Protein AF-A0A7V4NJL7-F1 (afdb_monomer_lite)

Sequence (249 aa):
MSTAARPAASARPHPWSLGRAMPVRTGEYKWVYLWGLPLRVMHWTAAVAIVALIISGFFIGRPYFVRDFGETWTLTMSRARFVHFLAAAVLVSTALVRLYWLVAGNKFERFEALFPVRGRDLVNLVRMTKFYLFLSREEPHYLGHHPLQQLSYTGIYLIAVVEVLTGFALYAMADPTGPLGWALLLSSKFAGIQGIRWIHHVITWVFIIFIPAHIYLAARADVWEHGGTVSSIVSGGRFVPKDMHFVDE

Radius of gyration: 24.19 Å; chains: 1; bounding box: 68×56×66 Å

Structure (mmCIF, N/CA/C/O backbone):
data_AF-A0A7V4NJL7-F1
#
_entry.id   AF-A0A7V4NJL7-F1
#
loop_
_atom_site.group_PDB
_atom_site.id
_atom_site.type_symbol
_atom_site.label_atom_id
_atom_site.label_alt_id
_atom_site.label_comp_id
_atom_site.label_asym_id
_atom_site.label_entity_id
_atom_site.label_seq_id
_atom_site.pdbx_PDB_ins_code
_atom_site.Cartn_x
_atom_site.Cartn_y
_atom_site.Cartn_z
_atom_site.occupancy
_atom_site.B_iso_or_equiv
_atom_site.auth_seq_id
_atom_site.auth_comp_id
_atom_site.auth_asym_id
_atom_site.auth_atom_id
_atom_site.pdbx_PDB_model_num
ATOM 1 N N . MET A 1 1 ? -44.519 -9.668 37.416 1.00 39.28 1 MET A N 1
ATOM 2 C CA . MET A 1 1 ? -44.311 -11.131 37.500 1.00 39.28 1 MET A CA 1
ATOM 3 C C . MET A 1 1 ? -43.224 -11.503 36.507 1.00 39.28 1 MET A C 1
ATOM 5 O O . MET A 1 1 ? -43.438 -11.369 35.313 1.00 39.28 1 MET A O 1
ATOM 9 N N . SER A 1 2 ? -42.032 -11.824 37.012 1.00 42.50 2 SER A N 1
ATOM 10 C CA . SER A 1 2 ? -40.830 -12.121 36.225 1.00 42.50 2 SER A CA 1
ATOM 11 C C . SER A 1 2 ? -40.825 -13.600 35.834 1.00 42.50 2 SER A C 1
ATOM 13 O O . SER A 1 2 ? -40.756 -14.465 36.705 1.00 42.50 2 SER A O 1
ATOM 15 N N . THR A 1 3 ? -40.932 -13.905 34.542 1.00 43.09 3 THR A N 1
ATOM 16 C CA . THR A 1 3 ? -40.726 -15.256 34.007 1.00 43.09 3 THR A CA 1
ATOM 17 C C . THR A 1 3 ? -39.245 -15.445 33.704 1.00 43.09 3 THR A C 1
ATOM 19 O O . THR A 1 3 ? -38.781 -15.155 32.603 1.00 43.09 3 THR A O 1
ATOM 22 N N . ALA A 1 4 ? -38.491 -15.914 34.698 1.00 46.81 4 ALA A N 1
ATOM 23 C CA . ALA A 1 4 ? -37.125 -16.378 34.505 1.00 46.81 4 ALA A CA 1
ATOM 24 C C . ALA A 1 4 ? -37.140 -17.647 33.634 1.00 46.81 4 ALA A C 1
ATOM 26 O O . ALA A 1 4 ? -37.672 -18.685 34.034 1.00 46.81 4 ALA A O 1
ATOM 27 N N . ALA A 1 5 ? -36.584 -17.558 32.425 1.00 50.53 5 ALA A N 1
ATOM 28 C CA . ALA A 1 5 ? -36.385 -18.711 31.558 1.00 50.53 5 ALA A CA 1
ATOM 29 C C . ALA A 1 5 ? -35.400 -19.691 32.220 1.00 50.53 5 ALA A C 1
ATOM 31 O O . ALA A 1 5 ? -34.302 -19.310 32.626 1.00 50.53 5 ALA A O 1
ATOM 32 N N . ARG A 1 6 ? -35.806 -20.959 32.352 1.00 43.94 6 ARG A N 1
ATOM 33 C CA . ARG A 1 6 ? -34.958 -22.039 32.878 1.00 43.94 6 ARG A CA 1
ATOM 34 C C . ARG A 1 6 ? -33.738 -22.237 31.965 1.00 43.94 6 ARG A C 1
ATOM 36 O O . ARG A 1 6 ? -33.922 -22.280 30.748 1.00 43.94 6 ARG A O 1
ATOM 43 N N . PRO A 1 7 ? -32.523 -22.435 32.505 1.00 47.66 7 PRO A N 1
ATOM 44 C CA . PRO A 1 7 ? -31.390 -22.848 31.689 1.00 47.66 7 PRO A CA 1
ATOM 45 C C . PRO A 1 7 ? -31.669 -24.241 31.111 1.00 47.66 7 PRO A C 1
ATOM 47 O O . PRO A 1 7 ? -32.059 -25.161 31.835 1.00 47.66 7 PRO A O 1
ATOM 50 N N . ALA A 1 8 ? -31.511 -24.380 29.794 1.00 50.59 8 ALA A N 1
ATOM 51 C CA . ALA A 1 8 ? -31.642 -25.657 29.107 1.00 50.59 8 ALA A CA 1
ATOM 52 C C . ALA A 1 8 ? -30.633 -26.660 29.689 1.00 50.59 8 ALA A C 1
ATOM 54 O O . ALA A 1 8 ? -29.446 -26.357 29.816 1.00 50.59 8 ALA A O 1
ATOM 55 N N . ALA A 1 9 ? -31.119 -27.845 30.065 1.00 49.94 9 ALA A N 1
ATOM 56 C CA . ALA A 1 9 ? -30.290 -28.929 30.571 1.00 49.94 9 ALA A CA 1
ATOM 57 C C . ALA A 1 9 ? -29.209 -29.283 29.539 1.00 49.94 9 ALA A C 1
ATOM 59 O O . ALA A 1 9 ? -29.517 -29.541 28.374 1.00 49.94 9 ALA A O 1
ATOM 60 N N . SER A 1 10 ? -27.943 -29.292 29.960 1.00 55.97 10 SER A N 1
ATOM 61 C CA . SER A 1 10 ? -26.833 -29.712 29.111 1.00 55.97 10 SER A CA 1
ATOM 62 C C . SER A 1 10 ? -27.011 -31.185 28.735 1.00 55.97 10 SER A C 1
ATOM 64 O O . SER A 1 10 ? -26.982 -32.081 29.582 1.00 55.97 10 SER A O 1
ATOM 66 N N . ALA A 1 11 ? -27.242 -31.441 27.448 1.00 59.94 11 ALA A N 1
ATOM 67 C CA . ALA A 1 11 ? -27.292 -32.79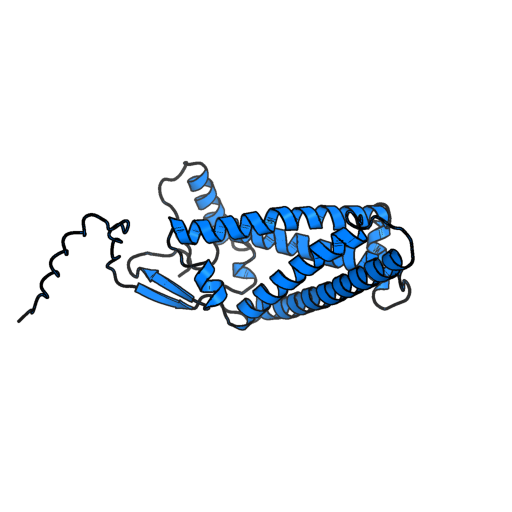0 26.906 1.00 59.94 11 ALA A CA 1
ATOM 68 C C . ALA A 1 11 ? -25.964 -33.507 27.203 1.00 59.94 11 ALA A C 1
ATOM 70 O O . ALA A 1 11 ? -24.886 -32.962 26.955 1.00 59.94 11 ALA A O 1
ATOM 71 N N . ARG A 1 12 ? -26.036 -34.724 27.758 1.00 57.62 12 ARG A N 1
ATOM 72 C CA . ARG A 1 12 ? -24.847 -35.549 28.013 1.00 57.62 12 ARG A CA 1
ATOM 73 C C . ARG A 1 12 ? -24.140 -35.822 26.675 1.00 57.62 12 ARG A C 1
ATOM 75 O O . ARG A 1 12 ? -24.818 -36.247 25.738 1.00 57.62 12 ARG A O 1
ATOM 82 N N . PRO A 1 13 ? -22.822 -35.584 26.557 1.00 60.28 13 PRO A N 1
ATOM 83 C CA . PRO A 1 13 ? -22.113 -35.814 25.305 1.00 60.28 13 PRO A CA 1
ATOM 84 C C . PRO A 1 13 ? -22.136 -37.303 24.938 1.00 60.28 13 PRO A C 1
ATOM 86 O O . PRO A 1 13 ? -21.977 -38.174 25.796 1.00 60.28 13 PRO A O 1
ATOM 89 N N . HIS A 1 14 ? -22.360 -37.588 23.655 1.00 64.62 14 HIS A N 1
ATOM 90 C CA . HIS A 1 14 ? -22.321 -38.942 23.103 1.00 64.62 14 HIS A CA 1
ATOM 91 C C . HIS A 1 14 ? -20.899 -39.514 23.274 1.00 64.62 14 HIS A C 1
ATOM 93 O O . HIS A 1 14 ? -19.944 -38.776 23.037 1.00 64.62 14 HIS A O 1
ATOM 99 N N . PRO A 1 15 ? -20.704 -40.807 23.600 1.00 67.06 15 PRO A N 1
ATOM 100 C CA . PRO A 1 15 ? -19.376 -41.413 23.812 1.00 67.06 15 PRO A CA 1
ATOM 101 C C . PRO A 1 15 ? -18.372 -41.286 22.648 1.00 67.06 15 PRO A C 1
ATOM 103 O O . PRO A 1 15 ? -17.191 -41.558 22.839 1.00 67.06 15 PRO A O 1
ATOM 106 N N . TRP A 1 16 ? -18.810 -40.839 21.465 1.00 66.75 16 TRP A N 1
ATOM 107 C CA . TRP A 1 16 ? -17.970 -40.601 20.282 1.00 66.75 16 TRP A CA 1
ATOM 108 C C . TRP A 1 16 ? -17.981 -39.139 19.812 1.00 66.75 16 TRP A C 1
ATOM 110 O O . TRP A 1 16 ? -17.538 -38.840 18.703 1.00 66.75 16 TRP A O 1
ATOM 120 N N . SER A 1 17 ? -18.498 -38.202 20.615 1.00 67.06 17 SER A N 1
ATOM 121 C CA . SER A 1 17 ? -18.491 -36.789 20.239 1.00 67.06 17 SER A CA 1
ATOM 122 C C . SER A 1 17 ? -17.088 -36.206 20.419 1.00 67.06 17 SER A C 1
ATOM 124 O O . SER A 1 17 ? -16.677 -35.874 21.528 1.00 67.06 17 SER A O 1
ATOM 126 N N . LEU A 1 18 ? -16.371 -36.022 19.309 1.00 76.19 18 LEU A N 1
ATOM 127 C CA . LEU A 1 18 ? -15.126 -35.239 19.261 1.00 76.19 18 LEU A CA 1
ATOM 128 C C . LEU A 1 18 ? -15.371 -33.729 19.473 1.00 76.19 18 LEU A C 1
ATOM 130 O O . LEU A 1 18 ? -14.429 -32.952 19.624 1.00 76.19 18 LEU A O 1
ATOM 134 N N . GLY A 1 19 ? -16.637 -33.301 19.469 1.00 66.69 19 GLY A N 1
ATOM 135 C CA . GLY A 1 19 ? -17.034 -31.917 19.689 1.00 66.69 19 GLY A CA 1
ATOM 136 C C . GLY A 1 19 ? -16.884 -31.512 21.152 1.00 66.69 19 GLY A C 1
ATOM 137 O O . GLY A 1 19 ? -17.585 -32.024 22.023 1.00 66.69 19 GLY A O 1
ATOM 138 N N . ARG A 1 20 ? -16.001 -30.547 21.423 1.00 73.88 20 ARG A N 1
ATOM 139 C CA . ARG A 1 20 ? -15.990 -29.823 22.699 1.00 73.88 20 ARG A CA 1
ATOM 140 C C . ARG A 1 20 ? -17.222 -28.916 22.769 1.00 73.88 20 ARG A C 1
ATOM 142 O O . ARG A 1 20 ? -17.542 -28.247 21.788 1.00 73.88 20 ARG A O 1
ATOM 149 N N . ALA A 1 21 ? -17.885 -28.866 23.925 1.00 70.56 21 ALA A N 1
ATOM 150 C CA . ALA A 1 21 ? -18.937 -27.883 24.173 1.00 70.56 21 ALA A CA 1
ATOM 151 C C . ALA A 1 21 ? -18.355 -26.473 23.980 1.00 70.56 21 ALA A C 1
ATOM 153 O O . ALA A 1 21 ? -17.402 -26.093 24.664 1.00 70.56 21 ALA A O 1
ATOM 154 N N . MET A 1 22 ? -18.888 -25.726 23.012 1.00 69.31 22 MET A N 1
ATOM 155 C CA . MET A 1 22 ? -18.441 -24.362 22.750 1.00 69.31 22 MET A CA 1
ATOM 156 C C . MET A 1 22 ? -19.045 -23.443 23.816 1.00 69.31 22 MET A C 1
ATOM 158 O O . MET A 1 22 ? -20.270 -23.434 23.967 1.00 69.31 22 MET A O 1
ATOM 162 N N . PRO A 1 23 ? -18.236 -22.684 24.573 1.00 73.00 23 PRO A N 1
ATOM 163 C CA . PRO A 1 23 ? -18.772 -21.727 25.527 1.00 73.00 23 PRO A CA 1
ATOM 164 C C . PRO A 1 23 ? -19.584 -20.669 24.770 1.00 73.00 23 PRO A C 1
ATOM 166 O O . PRO A 1 23 ? -19.062 -19.977 23.896 1.00 73.00 23 PRO A O 1
ATOM 169 N N . VAL A 1 24 ? -20.871 -20.548 25.095 1.00 71.75 24 VAL A N 1
ATOM 170 C CA . VAL A 1 24 ? -21.721 -19.481 24.559 1.00 71.75 24 VAL A CA 1
ATOM 171 C C . VAL A 1 24 ? -21.358 -18.199 25.296 1.00 71.75 24 VAL A C 1
ATOM 173 O O . VAL A 1 24 ? -21.533 -18.113 26.511 1.00 71.75 24 VAL A O 1
ATOM 176 N N . ARG A 1 25 ? -20.834 -17.200 24.580 1.00 64.94 25 ARG A N 1
ATOM 177 C CA . ARG A 1 25 ? -20.618 -15.877 25.172 1.00 64.94 25 ARG A CA 1
ATOM 178 C C . ARG A 1 25 ? -21.962 -15.189 25.381 1.00 64.94 25 ARG A C 1
ATOM 180 O O . ARG A 1 25 ? -22.719 -14.991 24.436 1.00 64.94 25 ARG A O 1
ATOM 187 N N . THR A 1 26 ? -22.235 -14.825 26.625 1.00 71.31 26 THR A N 1
ATOM 188 C CA . THR A 1 26 ? -23.421 -14.075 27.040 1.00 71.31 26 THR A CA 1
ATOM 189 C C . THR A 1 26 ? -23.021 -12.634 27.338 1.00 71.31 26 THR A C 1
ATOM 191 O O . THR A 1 26 ? -22.084 -12.414 28.101 1.00 71.31 26 THR A O 1
ATOM 194 N N . GLY A 1 27 ? -23.715 -11.660 26.755 1.00 76.12 27 GLY A N 1
ATOM 195 C CA . GLY A 1 27 ? -23.456 -10.235 26.962 1.00 76.12 27 GLY A CA 1
ATOM 196 C C . GLY A 1 27 ? -24.238 -9.374 25.973 1.00 76.12 27 GLY A C 1
ATOM 197 O O . GLY A 1 27 ? -24.737 -9.880 24.965 1.00 76.12 27 GLY A O 1
ATOM 198 N N . GLU A 1 28 ? -24.362 -8.077 26.255 1.00 81.56 28 GLU A N 1
ATOM 199 C CA . GLU A 1 28 ? -24.941 -7.135 25.299 1.00 81.56 28 GLU A CA 1
ATOM 200 C C . GLU A 1 28 ? -23.880 -6.662 24.303 1.00 81.56 28 GLU A C 1
ATOM 202 O O . GLU A 1 28 ? -22.861 -6.087 24.686 1.00 81.56 28 GLU A O 1
ATOM 207 N N . TYR A 1 29 ? -24.147 -6.851 23.013 1.00 82.00 29 TYR A N 1
ATOM 208 C CA . TYR A 1 29 ? -23.279 -6.399 21.930 1.00 82.00 29 TYR A CA 1
ATOM 209 C C . TYR A 1 29 ? -23.930 -5.248 21.163 1.00 82.00 29 TYR A C 1
ATOM 211 O O . TYR A 1 29 ? -25.148 -5.221 20.970 1.00 82.00 29 TYR A O 1
ATOM 219 N N . LYS A 1 30 ? -23.116 -4.304 20.690 1.00 84.81 30 LYS A N 1
ATOM 220 C CA . LYS A 1 30 ? -23.512 -3.288 19.707 1.00 84.81 30 LYS A CA 1
ATOM 221 C C . LYS A 1 30 ? -22.754 -3.503 18.401 1.00 84.81 30 LYS A C 1
ATOM 223 O O . LYS A 1 30 ? -21.572 -3.841 18.411 1.00 84.81 30 LYS A O 1
ATOM 228 N N . TRP A 1 31 ? -23.440 -3.326 17.277 1.00 82.12 31 TRP A N 1
ATOM 229 C CA . TRP A 1 31 ? -22.806 -3.327 15.961 1.00 82.12 31 TRP A CA 1
ATOM 230 C C . TRP A 1 31 ? -22.223 -1.945 15.678 1.00 82.12 31 TRP A C 1
ATOM 232 O O . TRP A 1 31 ? -22.944 -0.950 15.743 1.00 82.12 31 TRP A O 1
ATOM 242 N N . VAL A 1 32 ? -20.932 -1.883 15.354 1.00 83.06 32 VAL A N 1
ATOM 243 C CA . VAL A 1 32 ? -20.253 -0.634 14.994 1.00 83.06 32 VAL A CA 1
ATOM 244 C C . VAL A 1 32 ? -19.759 -0.734 13.559 1.00 83.06 32 VAL A C 1
ATOM 246 O O . VAL A 1 32 ? -18.984 -1.629 13.217 1.00 83.06 32 VAL A O 1
ATOM 249 N N . TYR A 1 33 ? -20.212 0.195 12.717 1.00 83.62 33 TYR A N 1
ATOM 250 C CA . TYR A 1 33 ? -19.748 0.324 11.340 1.00 83.62 33 TYR A CA 1
ATOM 251 C C . TYR A 1 33 ? -18.454 1.141 11.306 1.00 83.62 33 TYR A C 1
ATOM 253 O O . TYR A 1 33 ? -18.450 2.325 11.647 1.00 83.62 33 TYR A O 1
ATOM 261 N N . LEU A 1 34 ? -17.358 0.488 10.926 1.00 80.25 34 LEU A N 1
ATOM 262 C CA . LEU A 1 34 ? -16.004 1.041 10.971 1.00 80.25 34 LEU A CA 1
ATOM 263 C C . LEU A 1 34 ? -15.516 1.429 9.573 1.00 80.25 34 LEU A C 1
ATOM 265 O O . LEU A 1 34 ? -15.011 2.533 9.386 1.00 80.25 34 LEU A O 1
ATOM 269 N N . TRP A 1 35 ? -15.708 0.534 8.598 1.00 82.12 35 TRP A N 1
ATOM 270 C CA . TRP A 1 35 ? -15.114 0.624 7.266 1.00 82.12 35 TRP A CA 1
ATOM 271 C C . TRP A 1 35 ? -16.182 0.773 6.185 1.00 82.12 35 TRP A C 1
ATOM 273 O O . TRP A 1 35 ? -16.953 -0.149 5.888 1.00 82.12 35 TRP A O 1
ATOM 283 N N . GLY A 1 36 ? -16.172 1.931 5.536 1.00 86.12 36 GLY A N 1
ATOM 284 C CA . GLY A 1 36 ? -16.955 2.235 4.354 1.00 86.12 36 GLY A CA 1
ATOM 285 C C . GLY A 1 36 ? -16.752 1.200 3.247 1.00 86.12 36 GLY A C 1
ATOM 286 O O . GLY A 1 36 ? -15.664 0.649 3.065 1.00 86.12 36 GLY A O 1
ATOM 287 N N . LEU A 1 37 ? -17.801 0.950 2.457 1.00 87.62 37 LEU A N 1
ATOM 288 C CA . LEU A 1 37 ? -17.703 0.112 1.260 1.00 87.62 37 LEU A CA 1
ATOM 289 C C . LEU A 1 37 ? -16.574 0.573 0.312 1.00 87.62 37 LEU A C 1
ATOM 291 O O . LEU A 1 37 ? -15.810 -0.292 -0.119 1.00 87.62 37 LEU A O 1
ATOM 295 N N . PRO A 1 38 ? -16.384 1.885 0.040 1.00 87.44 38 PRO A N 1
ATOM 296 C CA . PRO A 1 38 ? -15.293 2.343 -0.819 1.00 87.44 38 PRO A CA 1
ATOM 297 C C . PRO A 1 38 ? -13.918 1.925 -0.296 1.00 87.44 38 PRO A C 1
ATOM 299 O O . PRO A 1 38 ? -13.087 1.450 -1.064 1.00 87.44 38 PRO A O 1
ATOM 302 N N . LEU A 1 39 ? -13.686 2.033 1.017 1.00 88.38 39 LEU A N 1
ATOM 303 C CA . LEU A 1 39 ? -12.413 1.655 1.628 1.00 88.38 39 LEU A CA 1
ATOM 304 C C . LEU A 1 39 ? -12.147 0.157 1.524 1.00 88.38 39 LEU A C 1
ATOM 306 O O . LEU A 1 39 ? -11.031 -0.240 1.195 1.00 88.38 39 LEU A O 1
ATOM 310 N N . ARG A 1 40 ? -13.171 -0.674 1.731 1.00 91.50 40 ARG A N 1
ATOM 311 C CA . ARG A 1 40 ? -13.052 -2.128 1.565 1.00 91.50 40 ARG A CA 1
ATOM 312 C C . ARG A 1 40 ? -12.720 -2.508 0.126 1.00 91.50 40 ARG A C 1
ATOM 314 O O . ARG A 1 40 ? -11.812 -3.303 -0.098 1.00 91.50 40 ARG A O 1
ATOM 321 N N . VAL A 1 41 ? -13.406 -1.909 -0.849 1.00 93.56 41 VAL A N 1
ATOM 322 C CA . VAL A 1 41 ? -13.127 -2.144 -2.275 1.00 93.56 41 VAL A CA 1
ATOM 323 C C . VAL A 1 41 ? -11.701 -1.715 -2.620 1.00 93.56 41 VAL A C 1
ATOM 325 O O . VAL A 1 41 ? -10.974 -2.489 -3.239 1.00 93.56 41 VAL A O 1
ATOM 328 N N . MET A 1 42 ? -11.266 -0.535 -2.166 1.00 93.38 42 MET A N 1
ATOM 329 C CA . MET A 1 42 ? -9.888 -0.068 -2.355 1.00 93.38 42 MET A CA 1
ATOM 330 C C . MET A 1 42 ? -8.870 -1.026 -1.727 1.00 93.38 42 MET A C 1
ATOM 332 O O . MET A 1 42 ? -7.888 -1.375 -2.375 1.00 93.38 42 MET A O 1
ATOM 336 N N . HIS A 1 43 ? -9.114 -1.492 -0.501 1.00 93.38 43 HIS A N 1
ATOM 337 C CA . HIS A 1 43 ? -8.233 -2.427 0.197 1.00 93.38 43 HIS A CA 1
ATOM 338 C C . HIS A 1 43 ? -8.055 -3.734 -0.583 1.00 93.38 43 HIS A C 1
ATOM 340 O O . HIS A 1 43 ? -6.928 -4.134 -0.866 1.00 93.38 43 HIS A O 1
ATOM 346 N N . TRP A 1 44 ? -9.151 -4.389 -0.974 1.00 95.25 44 TRP A N 1
ATOM 347 C CA . TRP A 1 44 ? -9.076 -5.659 -1.700 1.00 95.25 44 TRP A CA 1
ATOM 348 C C . TRP A 1 44 ? -8.510 -5.494 -3.113 1.00 95.25 44 TRP A C 1
ATOM 350 O O . TRP A 1 44 ? -7.741 -6.343 -3.562 1.00 95.25 44 TRP A O 1
ATOM 360 N N . THR A 1 45 ? -8.806 -4.375 -3.780 1.00 96.69 45 THR A N 1
ATOM 361 C CA . THR A 1 45 ? -8.203 -4.033 -5.078 1.00 96.69 45 THR A CA 1
ATOM 362 C C . THR A 1 45 ? -6.689 -3.870 -4.947 1.00 96.69 45 THR A C 1
ATOM 364 O O . THR A 1 45 ? -5.936 -4.469 -5.714 1.00 96.69 45 THR A O 1
ATOM 367 N N . ALA A 1 46 ? -6.229 -3.125 -3.937 1.00 95.69 46 ALA A N 1
ATOM 368 C CA . ALA A 1 46 ? -4.808 -2.951 -3.659 1.00 95.69 46 ALA A CA 1
ATOM 369 C C . ALA A 1 46 ? -4.131 -4.279 -3.289 1.00 95.69 46 ALA A C 1
ATOM 371 O O . ALA A 1 46 ? -3.054 -4.565 -3.801 1.00 95.69 46 ALA A O 1
ATOM 372 N N . ALA A 1 47 ? -4.766 -5.118 -2.464 1.00 95.38 47 ALA A N 1
ATOM 373 C CA . ALA A 1 47 ? -4.223 -6.417 -2.072 1.00 95.38 47 ALA A CA 1
ATOM 374 C C . ALA A 1 47 ? -3.973 -7.323 -3.289 1.00 95.38 47 ALA A C 1
ATOM 376 O O . ALA A 1 47 ? -2.878 -7.865 -3.444 1.00 95.38 47 ALA A O 1
ATOM 377 N N . VAL A 1 48 ? -4.953 -7.436 -4.191 1.00 97.44 48 VAL A N 1
ATOM 378 C CA . VAL A 1 48 ? -4.811 -8.219 -5.429 1.00 97.44 48 VAL A CA 1
ATOM 379 C C . VAL A 1 48 ? -3.740 -7.617 -6.345 1.00 97.44 48 VAL A C 1
ATOM 381 O O . VAL A 1 48 ? -2.903 -8.353 -6.871 1.00 97.44 48 VAL A O 1
ATOM 384 N N . ALA A 1 49 ? -3.719 -6.289 -6.503 1.00 97.62 49 ALA A N 1
ATOM 385 C CA . ALA A 1 49 ? -2.728 -5.605 -7.329 1.00 97.62 49 ALA A CA 1
ATOM 386 C C . ALA A 1 49 ? -1.296 -5.807 -6.806 1.00 97.62 49 ALA A C 1
ATOM 388 O O . ALA A 1 49 ? -0.403 -6.121 -7.589 1.00 97.62 49 ALA A O 1
ATOM 389 N N . ILE A 1 50 ? -1.076 -5.700 -5.492 1.00 96.69 50 ILE A N 1
ATOM 390 C CA . ILE A 1 50 ? 0.236 -5.910 -4.865 1.00 96.69 50 ILE A CA 1
ATOM 391 C C . ILE A 1 50 ? 0.715 -7.349 -5.077 1.00 96.69 50 ILE A C 1
ATOM 393 O O . ILE A 1 50 ? 1.863 -7.558 -5.459 1.00 96.69 50 ILE A O 1
ATOM 397 N N . VAL A 1 51 ? -0.153 -8.350 -4.899 1.00 96.62 51 VAL A N 1
ATOM 398 C CA . VAL A 1 51 ? 0.215 -9.753 -5.158 1.00 96.62 51 VAL A CA 1
ATOM 399 C C . VAL A 1 51 ? 0.610 -9.953 -6.626 1.00 96.62 51 VAL A C 1
ATOM 401 O O . VAL A 1 51 ? 1.646 -10.559 -6.906 1.00 96.62 51 VAL A O 1
ATOM 404 N N . ALA A 1 52 ? -0.160 -9.400 -7.568 1.00 96.88 52 ALA A N 1
ATOM 405 C CA . ALA A 1 52 ? 0.165 -9.464 -8.992 1.00 96.88 52 ALA A CA 1
ATOM 406 C C . ALA A 1 52 ? 1.496 -8.762 -9.320 1.00 96.88 52 ALA A C 1
ATOM 408 O O . ALA A 1 52 ? 2.295 -9.299 -10.093 1.00 96.88 52 ALA A O 1
ATOM 409 N N . LEU A 1 53 ? 1.765 -7.602 -8.711 1.00 97.19 53 LEU A N 1
ATOM 410 C CA . LEU A 1 53 ? 3.015 -6.850 -8.852 1.00 97.19 53 LEU A CA 1
ATOM 411 C C . LEU A 1 53 ? 4.220 -7.631 -8.338 1.00 97.19 53 LEU A C 1
ATOM 413 O O . LEU A 1 53 ? 5.222 -7.707 -9.041 1.00 97.19 53 LEU A O 1
ATOM 417 N N . ILE A 1 54 ? 4.112 -8.255 -7.163 1.00 95.25 54 ILE A N 1
ATOM 418 C CA . ILE A 1 54 ? 5.186 -9.070 -6.585 1.00 95.25 54 ILE A CA 1
ATOM 419 C C . ILE A 1 54 ? 5.500 -10.244 -7.515 1.00 95.25 54 ILE A C 1
ATOM 421 O O . ILE A 1 54 ? 6.649 -10.417 -7.922 1.00 95.25 54 ILE A O 1
ATOM 425 N N . ILE A 1 55 ? 4.484 -11.027 -7.898 1.00 92.88 55 ILE A N 1
ATOM 426 C CA . ILE A 1 55 ? 4.669 -12.210 -8.750 1.00 92.88 55 ILE A CA 1
ATOM 427 C C . ILE A 1 55 ? 5.313 -11.807 -10.081 1.00 92.88 55 ILE A C 1
ATOM 429 O O . ILE A 1 55 ? 6.365 -12.330 -10.445 1.00 92.88 55 ILE A O 1
ATOM 433 N N . SER A 1 56 ? 4.719 -10.847 -10.793 1.00 93.81 56 SER A N 1
ATOM 434 C CA . SER A 1 56 ? 5.237 -10.376 -12.083 1.00 93.81 56 SER A CA 1
ATOM 435 C C . SER A 1 56 ? 6.611 -9.701 -11.967 1.00 93.81 56 SER A C 1
ATOM 437 O O . SER A 1 56 ? 7.469 -9.910 -12.824 1.00 93.81 56 SER A O 1
ATOM 439 N N . GLY A 1 57 ? 6.861 -8.957 -10.889 1.00 92.69 57 GLY A N 1
ATOM 440 C CA . GLY A 1 57 ? 8.131 -8.292 -10.605 1.00 92.69 57 GLY A CA 1
ATOM 441 C C . GLY A 1 57 ? 9.279 -9.282 -10.418 1.00 92.69 57 GLY A C 1
ATOM 442 O O . GLY A 1 57 ? 10.371 -9.059 -10.944 1.00 92.69 57 GLY A O 1
ATOM 443 N N . PHE A 1 58 ? 9.033 -10.425 -9.769 1.00 89.56 58 PHE A N 1
ATOM 444 C CA . PHE A 1 58 ? 10.028 -11.498 -9.688 1.00 89.56 58 PHE A CA 1
ATOM 445 C C . PHE A 1 58 ? 10.372 -12.078 -11.056 1.00 89.56 58 PHE A C 1
ATOM 447 O O . PHE A 1 58 ? 11.556 -12.224 -11.353 1.00 89.56 58 PHE A O 1
ATOM 454 N N . PHE A 1 59 ? 9.375 -12.334 -11.910 1.00 86.94 59 PHE A N 1
ATOM 455 C CA . PHE A 1 59 ? 9.626 -12.785 -13.284 1.00 86.94 59 PHE A CA 1
ATOM 456 C C . PHE A 1 59 ? 10.475 -11.781 -14.081 1.00 86.94 59 PHE A C 1
ATOM 458 O O . PHE A 1 59 ? 11.336 -12.198 -14.855 1.00 86.94 59 PHE A O 1
ATOM 465 N N . ILE A 1 60 ? 10.275 -10.475 -13.869 1.00 88.56 60 ILE A N 1
ATOM 466 C CA . ILE A 1 60 ? 11.049 -9.409 -14.527 1.00 88.56 60 ILE A CA 1
ATOM 467 C C . ILE A 1 60 ? 12.480 -9.320 -13.978 1.00 88.56 60 ILE A C 1
ATOM 469 O O . ILE A 1 60 ? 13.420 -9.114 -14.747 1.00 88.56 60 ILE A O 1
ATOM 473 N N . GLY A 1 61 ? 12.650 -9.430 -12.658 1.00 82.00 61 GLY A N 1
ATOM 474 C CA . GLY A 1 61 ? 13.936 -9.255 -11.984 1.00 82.00 61 GLY A CA 1
ATOM 475 C C . GLY A 1 61 ? 14.877 -10.444 -12.162 1.00 82.00 61 GLY A C 1
ATOM 476 O O . GLY A 1 61 ? 16.031 -10.266 -12.551 1.00 82.00 61 GLY A O 1
ATOM 477 N N . ARG A 1 62 ? 14.387 -11.657 -11.885 1.00 74.12 62 ARG A N 1
ATOM 478 C CA . ARG A 1 62 ? 15.112 -12.913 -12.101 1.00 74.12 62 ARG A CA 1
ATOM 479 C C . ARG A 1 62 ? 14.127 -14.016 -12.487 1.00 74.12 62 ARG A C 1
ATOM 481 O O . ARG A 1 62 ? 13.358 -14.467 -11.641 1.00 74.12 62 ARG A O 1
ATOM 488 N N . PRO A 1 63 ? 14.168 -14.511 -13.728 1.00 65.50 63 PRO A N 1
ATOM 489 C CA . PRO A 1 63 ? 13.242 -15.534 -14.196 1.00 65.50 63 PRO A CA 1
ATOM 490 C C . PRO A 1 63 ? 13.600 -16.926 -13.658 1.00 65.50 63 PRO A C 1
ATOM 492 O O . PRO A 1 63 ? 14.066 -17.787 -14.395 1.00 65.50 63 PRO A O 1
ATOM 495 N N . TYR A 1 64 ? 13.377 -17.171 -12.367 1.00 59.59 64 TYR A N 1
ATOM 496 C CA . TYR A 1 64 ? 13.738 -18.435 -11.710 1.00 59.59 64 TYR A CA 1
ATOM 497 C C . TYR A 1 64 ? 13.096 -19.680 -12.350 1.00 59.59 64 TYR A C 1
ATOM 499 O O . TYR A 1 64 ? 13.614 -20.783 -12.200 1.00 59.59 64 TYR A O 1
ATOM 507 N N . PHE A 1 65 ? 11.977 -19.513 -13.063 1.00 59.81 65 PHE A N 1
ATOM 508 C CA . PHE A 1 65 ? 11.175 -20.612 -13.606 1.00 59.81 65 PHE A CA 1
ATOM 509 C C . PHE A 1 65 ? 11.336 -20.835 -15.115 1.00 59.81 65 PHE A C 1
ATOM 511 O O . PHE A 1 65 ? 10.701 -21.739 -15.655 1.00 59.81 65 PHE A O 1
ATOM 518 N N . VAL A 1 66 ? 12.170 -20.049 -15.805 1.00 59.31 66 VAL A N 1
ATOM 519 C CA . VAL A 1 66 ? 12.395 -20.235 -17.245 1.00 59.31 66 VAL A CA 1
ATOM 520 C C . VAL A 1 66 ? 13.695 -21.001 -17.460 1.00 59.31 66 VAL A C 1
ATOM 522 O O . VAL A 1 66 ? 14.770 -20.527 -17.111 1.00 59.31 66 VAL A O 1
ATOM 525 N N . ARG A 1 67 ? 13.577 -22.212 -18.015 1.00 60.03 67 ARG A N 1
ATOM 526 C CA . ARG A 1 67 ? 14.711 -23.105 -18.310 1.00 60.03 67 ARG A CA 1
ATOM 527 C C . ARG A 1 67 ? 15.289 -22.917 -19.713 1.00 60.03 67 ARG A C 1
ATOM 529 O O . ARG A 1 67 ? 16.365 -23.437 -19.976 1.00 60.03 67 ARG A O 1
ATOM 536 N N . ASP A 1 68 ? 14.581 -22.204 -20.588 1.00 66.38 68 ASP A N 1
ATOM 537 C CA . ASP A 1 68 ? 14.909 -22.118 -22.009 1.00 66.38 68 ASP A CA 1
ATOM 538 C C . ASP A 1 68 ? 14.829 -20.669 -22.511 1.00 66.38 68 ASP A C 1
ATOM 540 O O . ASP A 1 68 ? 13.829 -19.980 -22.295 1.00 66.38 68 ASP A O 1
ATOM 544 N N . PHE A 1 69 ? 15.891 -20.194 -23.162 1.00 67.56 69 PHE A N 1
ATOM 545 C CA . PHE A 1 69 ? 16.066 -18.795 -23.579 1.00 67.56 69 PHE A CA 1
ATOM 546 C C . PHE A 1 69 ? 15.634 -18.542 -25.045 1.00 67.56 69 PHE A C 1
ATOM 548 O O . PHE A 1 69 ? 16.123 -17.609 -25.679 1.00 67.56 69 PHE A O 1
ATOM 555 N N . GLY A 1 70 ? 14.725 -19.367 -25.586 1.00 68.62 70 GLY A N 1
ATOM 556 C CA . GLY A 1 70 ? 14.131 -19.242 -26.933 1.00 68.62 70 GLY A CA 1
ATOM 557 C C . GLY A 1 70 ? 12.866 -18.359 -27.007 1.00 68.62 70 GLY A C 1
ATOM 558 O O . GLY A 1 70 ? 12.634 -17.521 -26.146 1.00 68.62 70 GLY A O 1
ATOM 559 N N . GLU A 1 71 ? 11.989 -18.536 -28.005 1.00 68.81 71 GLU A N 1
ATOM 560 C CA . GLU A 1 71 ? 10.754 -17.723 -28.173 1.00 68.81 71 GLU A CA 1
ATOM 561 C C . GLU A 1 71 ? 9.812 -17.740 -26.953 1.00 68.81 71 GLU A C 1
ATOM 563 O O . GLU A 1 71 ? 9.153 -16.750 -26.627 1.00 68.81 71 GLU A O 1
ATOM 568 N N . THR A 1 72 ? 9.789 -18.845 -26.208 1.00 71.50 72 THR A N 1
ATOM 569 C CA . THR A 1 72 ? 9.017 -18.968 -24.964 1.00 71.50 72 THR A CA 1
ATOM 570 C C . THR A 1 72 ? 9.435 -17.922 -23.919 1.00 71.50 72 THR A C 1
ATOM 572 O O . THR A 1 72 ? 8.602 -17.449 -23.139 1.00 71.50 72 THR A O 1
ATOM 575 N N . TRP A 1 73 ? 10.705 -17.500 -23.921 1.00 72.75 73 TRP A N 1
ATOM 576 C CA . TRP A 1 73 ? 11.238 -16.477 -23.020 1.00 72.75 73 TRP A CA 1
ATOM 577 C C . TRP A 1 73 ? 10.666 -15.088 -23.313 1.00 72.75 73 TRP A C 1
ATOM 579 O O . TRP A 1 73 ? 10.198 -14.401 -22.400 1.00 72.75 73 TRP A O 1
ATOM 589 N N . THR A 1 74 ? 10.657 -14.680 -24.583 1.00 78.56 74 THR A N 1
ATOM 590 C CA . THR A 1 74 ? 10.197 -13.344 -24.993 1.00 78.56 74 THR A CA 1
ATOM 591 C C . THR A 1 74 ? 8.701 -13.169 -24.734 1.00 78.56 74 THR A C 1
ATOM 593 O O . THR A 1 74 ? 8.280 -12.126 -24.225 1.00 78.56 74 THR A O 1
ATOM 596 N N . LEU A 1 75 ? 7.900 -14.211 -24.982 1.00 82.50 75 LEU A N 1
ATOM 597 C CA . LEU A 1 75 ? 6.468 -14.235 -24.666 1.00 82.50 75 LEU A CA 1
ATOM 598 C C . LEU A 1 75 ? 6.196 -14.220 -23.157 1.00 82.50 75 LEU A C 1
ATOM 600 O O . LEU A 1 75 ? 5.275 -13.545 -22.697 1.00 82.50 75 LEU A O 1
ATOM 604 N N . THR A 1 76 ? 6.994 -14.935 -22.365 1.00 83.06 76 THR A N 1
ATOM 605 C CA . THR A 1 76 ? 6.827 -14.957 -20.904 1.00 83.06 76 THR A CA 1
ATOM 606 C C . THR A 1 76 ? 7.174 -13.601 -20.290 1.00 83.06 76 THR A C 1
ATOM 608 O O . THR A 1 76 ? 6.399 -13.064 -19.499 1.00 83.06 76 THR A O 1
ATOM 611 N N . MET A 1 77 ? 8.299 -13.003 -20.692 1.00 86.31 77 MET A N 1
ATOM 612 C CA . MET A 1 77 ? 8.729 -11.692 -20.202 1.00 86.31 77 MET A CA 1
ATOM 613 C C . MET A 1 77 ? 7.765 -10.575 -20.628 1.00 86.31 77 MET A C 1
ATOM 615 O O . MET A 1 77 ? 7.467 -9.689 -19.827 1.00 86.31 77 MET A O 1
ATOM 619 N N . SER A 1 78 ? 7.237 -10.608 -21.858 1.00 88.25 78 SER A N 1
ATOM 620 C CA . SER A 1 78 ? 6.265 -9.606 -22.317 1.00 88.25 78 SER A CA 1
ATOM 621 C C . SER A 1 78 ? 4.951 -9.683 -21.536 1.00 88.25 78 SER A C 1
ATOM 623 O O . SER A 1 78 ? 4.460 -8.652 -21.076 1.00 88.25 78 SER A O 1
ATOM 625 N N . ARG A 1 79 ? 4.434 -10.893 -21.282 1.00 90.00 79 ARG A N 1
ATOM 626 C CA . ARG A 1 79 ? 3.255 -11.108 -20.427 1.00 90.00 79 ARG A CA 1
ATOM 627 C C . ARG A 1 79 ? 3.496 -10.653 -18.990 1.00 90.00 79 ARG A C 1
ATOM 629 O O . ARG A 1 79 ? 2.646 -9.966 -18.432 1.00 90.00 79 ARG A O 1
ATOM 636 N N . ALA A 1 80 ? 4.649 -10.986 -18.407 1.00 92.06 80 ALA A N 1
ATOM 637 C CA . ALA A 1 80 ? 5.002 -10.552 -17.057 1.00 92.06 80 ALA A CA 1
ATOM 638 C C . ALA A 1 80 ? 5.034 -9.020 -16.951 1.00 92.06 80 ALA A C 1
ATOM 640 O O . ALA A 1 80 ? 4.407 -8.460 -16.057 1.00 92.06 80 ALA A O 1
ATOM 641 N N . ARG A 1 81 ? 5.682 -8.334 -17.901 1.00 92.75 81 ARG A N 1
ATOM 642 C CA . ARG A 1 81 ? 5.705 -6.862 -17.964 1.00 92.75 81 ARG A CA 1
ATOM 643 C C . ARG A 1 81 ? 4.314 -6.264 -18.140 1.00 92.75 81 ARG A C 1
ATOM 645 O O . ARG A 1 81 ? 3.981 -5.317 -17.439 1.00 92.75 81 ARG A O 1
ATOM 652 N N . PHE A 1 82 ? 3.496 -6.829 -19.027 1.00 94.75 82 PHE A N 1
ATOM 653 C CA . PHE A 1 82 ? 2.124 -6.368 -19.235 1.00 94.75 82 PHE A CA 1
ATOM 654 C C . PHE A 1 82 ? 1.297 -6.449 -17.946 1.00 94.75 82 PHE A C 1
ATOM 656 O O . PHE A 1 82 ? 0.709 -5.452 -17.533 1.00 94.75 82 PHE A O 1
ATOM 663 N N . VAL A 1 83 ? 1.308 -7.606 -17.273 1.00 96.56 83 VAL A N 1
ATOM 664 C CA . VAL A 1 83 ? 0.607 -7.792 -15.992 1.00 96.56 83 VAL A CA 1
ATOM 665 C C . VAL A 1 83 ? 1.149 -6.837 -14.931 1.00 96.56 83 VAL A C 1
ATOM 667 O O . VAL A 1 83 ? 0.362 -6.239 -14.202 1.00 96.56 83 VAL A O 1
ATOM 670 N N . HIS A 1 84 ? 2.469 -6.650 -14.869 1.00 97.06 84 HIS A N 1
ATOM 671 C CA . HIS A 1 84 ? 3.101 -5.750 -13.910 1.00 97.06 84 HIS A CA 1
ATOM 672 C C . HIS A 1 84 ? 2.635 -4.302 -14.095 1.00 97.06 84 HIS A C 1
ATOM 674 O O . HIS A 1 84 ? 2.177 -3.674 -13.146 1.00 97.06 84 HIS A O 1
ATOM 680 N N . PHE A 1 85 ? 2.682 -3.774 -15.321 1.00 95.94 85 PHE A N 1
ATOM 681 C CA . PHE A 1 85 ? 2.272 -2.394 -15.592 1.00 95.94 85 PHE A CA 1
ATOM 682 C C . PHE A 1 85 ? 0.764 -2.188 -15.441 1.00 95.94 85 PHE A C 1
ATOM 684 O O . PHE A 1 85 ? 0.340 -1.150 -14.934 1.00 95.94 85 PHE A O 1
ATOM 691 N N . LEU A 1 86 ? -0.051 -3.182 -15.806 1.00 97.31 86 LEU A N 1
ATOM 692 C CA . LEU A 1 86 ? -1.494 -3.133 -15.580 1.00 97.31 86 LEU A CA 1
ATOM 693 C C . LEU A 1 86 ? -1.823 -3.104 -14.081 1.00 97.31 86 LEU A C 1
ATOM 695 O O . LEU A 1 86 ? -2.602 -2.264 -13.635 1.00 97.31 86 LEU A O 1
ATOM 699 N N . ALA A 1 87 ? -1.202 -3.982 -13.291 1.00 97.81 87 ALA A N 1
ATOM 700 C CA . ALA A 1 87 ? -1.381 -4.005 -11.843 1.00 97.81 87 ALA A CA 1
ATOM 701 C C . ALA A 1 87 ? -0.860 -2.716 -11.184 1.00 97.81 87 ALA A C 1
ATOM 703 O O . ALA A 1 87 ? -1.499 -2.201 -10.267 1.00 97.81 87 ALA A O 1
ATOM 704 N N . ALA A 1 88 ? 0.242 -2.147 -11.688 1.00 97.00 88 ALA A N 1
ATOM 705 C CA . ALA A 1 88 ? 0.763 -0.858 -11.237 1.00 97.00 88 ALA A CA 1
ATOM 706 C C . ALA A 1 88 ? -0.241 0.270 -11.496 1.00 97.00 88 ALA A C 1
ATOM 708 O O . ALA A 1 88 ? -0.513 1.060 -10.595 1.00 97.00 88 ALA A O 1
ATOM 709 N N . ALA A 1 89 ? -0.840 0.320 -12.690 1.00 96.25 89 ALA A N 1
ATOM 710 C CA . ALA A 1 89 ? -1.865 1.305 -13.018 1.00 96.25 89 ALA A CA 1
ATOM 711 C C . ALA A 1 89 ? -3.070 1.195 -12.072 1.00 96.25 89 ALA A C 1
ATOM 713 O O . ALA A 1 89 ? -3.494 2.198 -11.504 1.00 96.25 89 ALA A O 1
ATOM 714 N N . VAL A 1 90 ? -3.561 -0.024 -11.820 1.00 97.69 90 VAL A N 1
ATOM 715 C CA . VAL A 1 90 ? -4.657 -0.272 -10.867 1.00 97.69 90 VAL A CA 1
ATOM 716 C C . VAL A 1 90 ? -4.288 0.179 -9.450 1.00 97.69 90 VAL A C 1
ATOM 718 O O . VAL A 1 90 ? -5.096 0.837 -8.787 1.00 97.69 90 VAL A O 1
ATOM 721 N N . LEU A 1 91 ? -3.075 -0.131 -8.979 1.00 96.69 91 LEU A N 1
ATOM 722 C CA . LEU A 1 91 ? -2.610 0.273 -7.651 1.00 96.69 91 LEU A CA 1
ATOM 723 C C . LEU A 1 91 ? -2.507 1.799 -7.531 1.00 96.69 91 LEU A C 1
ATOM 725 O O . LEU A 1 91 ? -2.994 2.367 -6.554 1.00 96.69 91 LEU A O 1
ATOM 729 N N . VAL A 1 92 ? -1.933 2.472 -8.532 1.00 95.62 92 VAL A N 1
ATOM 730 C CA . VAL A 1 92 ? -1.815 3.937 -8.562 1.00 95.62 92 VAL A CA 1
ATOM 731 C C . VAL A 1 92 ? -3.192 4.592 -8.611 1.00 95.62 92 VAL A C 1
ATOM 733 O O . VAL A 1 92 ? -3.454 5.498 -7.825 1.00 95.62 92 VAL A O 1
ATOM 736 N N . SER A 1 93 ? -4.109 4.121 -9.460 1.00 95.38 93 SER A N 1
ATOM 737 C CA . SER A 1 93 ? -5.485 4.629 -9.494 1.00 95.38 93 SER A CA 1
ATOM 738 C C . SER A 1 93 ? -6.186 4.449 -8.146 1.00 95.38 93 SER A C 1
ATOM 740 O O . SER A 1 93 ? -6.823 5.379 -7.655 1.00 95.38 93 SER A O 1
ATOM 742 N N . THR A 1 94 ? -6.011 3.292 -7.502 1.00 94.81 94 THR A N 1
ATOM 743 C CA . THR A 1 94 ? -6.546 3.033 -6.156 1.00 94.81 94 THR A CA 1
ATOM 744 C C . THR A 1 94 ? -5.958 4.004 -5.129 1.00 94.81 94 THR A C 1
ATOM 746 O O . THR A 1 94 ? -6.693 4.552 -4.308 1.00 94.81 94 THR A O 1
ATOM 749 N N . ALA A 1 95 ? -4.653 4.280 -5.194 1.00 91.25 95 ALA A N 1
ATOM 750 C CA . ALA A 1 95 ? -3.989 5.247 -4.325 1.00 91.25 95 ALA A CA 1
ATOM 751 C C . ALA A 1 95 ? -4.499 6.681 -4.550 1.00 91.25 95 ALA A C 1
ATOM 753 O O . ALA A 1 95 ? -4.734 7.399 -3.581 1.00 91.25 95 ALA A O 1
ATOM 754 N N . LEU A 1 96 ? -4.745 7.090 -5.799 1.00 91.62 96 LEU A N 1
ATOM 755 C CA . LEU A 1 96 ? -5.313 8.405 -6.121 1.00 91.62 96 LEU A CA 1
ATOM 756 C C . LEU A 1 96 ? -6.726 8.573 -5.550 1.00 91.62 96 LEU A C 1
ATOM 758 O O . LEU A 1 96 ? -7.017 9.582 -4.907 1.00 91.62 96 LEU A O 1
ATOM 762 N N . VAL A 1 97 ? -7.589 7.564 -5.710 1.00 91.50 97 VAL A N 1
ATOM 763 C CA . VAL A 1 97 ? -8.922 7.564 -5.082 1.00 91.50 97 VAL A CA 1
ATOM 764 C C . VAL A 1 97 ? -8.790 7.600 -3.557 1.00 91.50 97 VAL A C 1
ATOM 766 O O . VAL A 1 97 ? -9.524 8.325 -2.878 1.00 91.50 97 VAL A O 1
ATOM 769 N N . ARG A 1 98 ? -7.806 6.883 -3.001 1.00 89.00 98 ARG A N 1
ATOM 770 C CA . ARG A 1 98 ? -7.547 6.888 -1.563 1.00 89.00 98 ARG A CA 1
ATOM 771 C C . ARG A 1 98 ? -7.134 8.266 -1.056 1.00 89.00 98 ARG A C 1
ATOM 773 O O . ARG A 1 98 ? -7.616 8.642 0.007 1.00 89.00 98 ARG A O 1
ATOM 780 N N . LEU A 1 99 ? -6.313 9.022 -1.789 1.00 86.75 99 LEU A N 1
ATOM 781 C CA . LEU A 1 99 ? -5.918 10.387 -1.411 1.00 86.75 99 LEU A CA 1
ATOM 782 C C . LEU A 1 99 ? -7.132 11.305 -1.232 1.00 86.75 99 LEU A C 1
ATOM 784 O O . LEU A 1 99 ? -7.209 12.026 -0.241 1.00 86.75 99 LEU A O 1
ATOM 788 N N . TYR A 1 100 ? -8.116 11.223 -2.129 1.00 86.75 100 TYR A N 1
ATOM 789 C CA . TYR A 1 100 ? -9.384 11.939 -1.962 1.00 86.75 100 TYR A CA 1
ATOM 790 C C . TYR A 1 100 ? -10.135 11.472 -0.700 1.00 86.75 100 TYR A C 1
ATOM 792 O O . TYR A 1 100 ? -10.577 12.282 0.122 1.00 86.75 100 TYR A O 1
ATOM 800 N N . TRP A 1 101 ? -10.215 10.156 -0.484 1.00 83.56 101 TRP A N 1
ATOM 801 C CA . TRP A 1 101 ? -10.925 9.579 0.662 1.00 83.56 101 TRP A CA 1
ATOM 802 C C . TRP A 1 101 ? -10.231 9.812 2.015 1.00 83.56 101 TRP A C 1
ATOM 804 O O . TRP A 1 101 ? -10.878 9.713 3.055 1.00 83.56 101 TRP A O 1
ATOM 814 N N . LEU A 1 102 ? -8.939 10.158 2.037 1.00 81.38 102 LEU A N 1
ATOM 815 C CA . LEU A 1 102 ? -8.241 10.589 3.258 1.00 81.38 102 LEU A CA 1
ATOM 816 C C . LEU A 1 102 ? -8.777 11.923 3.797 1.00 81.38 10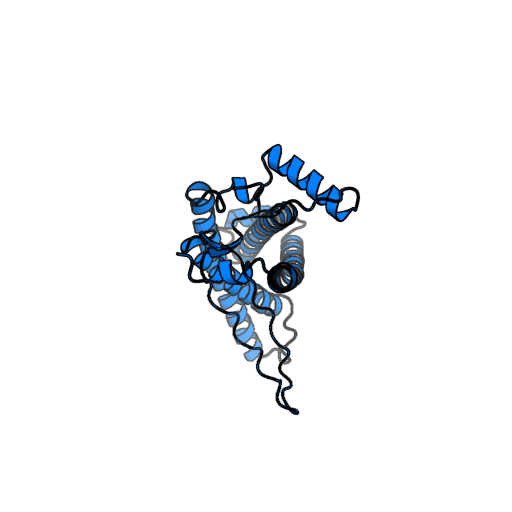2 LEU A C 1
ATOM 818 O O . LEU A 1 102 ? -8.609 12.207 4.984 1.00 81.38 102 LEU A O 1
ATOM 822 N N . VAL A 1 103 ? -9.438 12.720 2.954 1.00 81.56 103 VAL A N 1
ATOM 823 C CA . VAL A 1 103 ? -10.063 13.992 3.343 1.00 81.56 103 VAL A CA 1
ATOM 824 C C . VAL A 1 103 ? -11.572 13.826 3.539 1.00 81.56 103 VAL A C 1
ATOM 826 O O . VAL A 1 103 ? -12.122 14.325 4.525 1.00 81.56 103 VAL A O 1
ATOM 829 N N . ALA A 1 104 ? -12.235 13.100 2.636 1.00 80.00 104 ALA A N 1
ATOM 830 C CA . ALA A 1 104 ? -13.693 12.944 2.614 1.00 80.00 104 ALA A CA 1
ATOM 831 C C . ALA A 1 104 ? -14.239 11.777 3.468 1.00 80.00 104 ALA A C 1
ATOM 833 O O . ALA A 1 104 ? -15.444 11.705 3.692 1.00 80.00 104 ALA A O 1
ATOM 834 N N . GLY A 1 105 ? -13.381 10.859 3.924 1.00 73.25 105 GLY A N 1
ATOM 835 C CA . GLY A 1 105 ? -13.786 9.644 4.637 1.00 73.25 105 GLY A CA 1
ATOM 836 C C . GLY A 1 105 ? -14.306 9.866 6.061 1.00 73.25 105 GLY A C 1
ATOM 837 O O . GLY A 1 105 ? -14.277 10.972 6.607 1.00 73.25 105 GLY A O 1
ATOM 838 N N . ASN A 1 106 ? -14.759 8.777 6.687 1.00 73.88 106 ASN A N 1
ATOM 839 C CA . ASN A 1 106 ? -15.248 8.781 8.072 1.00 73.88 106 ASN A CA 1
ATOM 840 C C . ASN A 1 106 ? -14.108 9.032 9.089 1.00 73.88 106 ASN A C 1
ATOM 842 O O . ASN A 1 106 ? -12.930 8.950 8.741 1.00 73.88 106 ASN A O 1
ATOM 846 N N . LYS A 1 107 ? -14.433 9.275 10.369 1.00 73.69 107 LYS A N 1
ATOM 847 C CA . LYS A 1 107 ? -13.467 9.550 11.452 1.00 73.69 107 LYS A CA 1
ATOM 848 C C . LYS A 1 107 ? -12.320 8.534 11.545 1.00 73.69 107 LYS A C 1
ATOM 850 O O . LYS A 1 107 ? -11.221 8.917 11.915 1.00 73.69 107 LYS A O 1
ATOM 855 N N . PHE A 1 108 ? -12.563 7.280 11.159 1.00 66.62 108 PHE A N 1
ATOM 856 C CA . PHE A 1 108 ? -11.581 6.188 11.155 1.00 66.62 108 PHE A CA 1
ATOM 857 C C . PHE A 1 108 ? -10.798 6.035 9.840 1.00 66.62 108 PHE A C 1
ATOM 859 O O . PHE A 1 108 ? -9.853 5.259 9.769 1.00 66.62 108 PHE A O 1
ATOM 866 N N . GLU A 1 109 ? -11.189 6.744 8.782 1.00 72.38 109 GLU A N 1
ATOM 867 C CA . GLU A 1 109 ? -10.648 6.570 7.426 1.00 72.38 109 GLU A CA 1
ATOM 868 C C . GLU A 1 109 ? -9.814 7.761 6.951 1.00 72.38 109 GLU A C 1
ATOM 870 O O . GLU A 1 109 ? -9.171 7.675 5.896 1.00 72.38 109 GLU A O 1
ATOM 875 N N . ARG A 1 110 ? -9.871 8.866 7.700 1.00 77.81 110 ARG A N 1
ATOM 876 C CA . ARG A 1 110 ? -9.207 10.133 7.401 1.00 77.81 110 ARG A CA 1
ATOM 877 C C . ARG A 1 110 ? -7.721 10.095 7.724 1.00 77.81 110 ARG A C 1
ATOM 879 O O . ARG A 1 110 ? -7.248 9.245 8.473 1.00 77.81 110 ARG A O 1
ATOM 886 N N . PHE A 1 111 ? -6.999 11.076 7.192 1.00 70.50 111 PHE A N 1
ATOM 887 C CA . PHE A 1 111 ? -5.567 11.264 7.425 1.00 70.50 111 PHE A CA 1
ATOM 888 C C . PHE A 1 111 ? -5.189 11.183 8.915 1.00 70.50 111 PHE A C 1
ATOM 890 O O . PHE A 1 111 ? -4.251 10.487 9.286 1.00 70.50 111 PHE A O 1
ATOM 897 N N . GLU A 1 112 ? -5.979 11.815 9.778 1.00 66.69 112 GLU A N 1
ATOM 898 C CA . GLU A 1 112 ? -5.748 11.870 11.228 1.00 66.69 112 GLU A CA 1
AT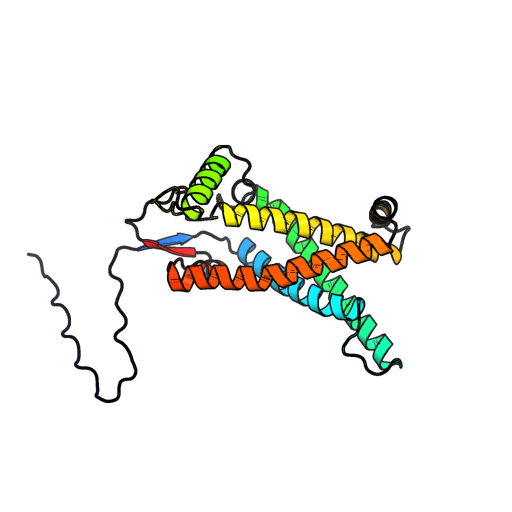OM 899 C C . GLU A 1 112 ? -5.897 10.515 11.936 1.00 66.69 112 GLU A C 1
ATOM 901 O O . GLU A 1 112 ? -5.401 10.353 13.043 1.00 66.69 112 GLU A O 1
ATOM 906 N N . ALA A 1 113 ? -6.585 9.547 11.324 1.00 67.06 113 ALA A N 1
ATOM 907 C CA . ALA A 1 113 ? -6.713 8.197 11.867 1.00 67.06 113 ALA A CA 1
ATOM 908 C C . ALA A 1 113 ? -5.540 7.289 11.467 1.00 67.06 113 ALA A C 1
ATOM 910 O O . ALA A 1 113 ? -5.267 6.299 12.147 1.00 67.06 113 ALA A O 1
ATOM 911 N N . LEU A 1 114 ? -4.856 7.617 10.365 1.00 67.75 114 LEU A N 1
ATOM 912 C CA . LEU A 1 114 ? -3.745 6.842 9.811 1.00 67.75 114 LEU A CA 1
ATOM 913 C C . LEU A 1 114 ? -2.383 7.329 10.289 1.00 67.75 114 LEU A C 1
ATOM 915 O O . LEU A 1 114 ? -1.527 6.505 10.606 1.00 67.75 114 LEU A O 1
ATOM 919 N N . PHE A 1 115 ? -2.193 8.645 10.340 1.00 67.69 115 PHE A N 1
ATOM 920 C CA . PHE A 1 115 ? -0.936 9.254 10.742 1.00 67.69 115 PHE A CA 1
ATOM 921 C C . PHE A 1 115 ? -1.025 9.679 12.210 1.00 67.69 115 PHE A C 1
ATOM 923 O O . PHE A 1 115 ? -1.942 10.427 12.551 1.00 67.69 115 PHE A O 1
ATOM 930 N N . PRO A 1 116 ? -0.085 9.263 13.081 1.00 66.12 116 PRO A N 1
ATOM 931 C CA . PRO A 1 116 ? -0.064 9.668 14.487 1.00 66.12 116 PRO A CA 1
ATOM 932 C C . PRO A 1 116 ? 0.453 11.110 14.626 1.00 66.12 116 PRO A C 1
ATOM 934 O O . PRO A 1 116 ? 1.521 11.362 15.179 1.00 66.12 116 PRO A O 1
ATOM 937 N N . VAL A 1 117 ? -0.276 12.069 14.053 1.00 64.38 117 VAL A N 1
ATOM 938 C CA . VAL A 1 117 ? 0.099 13.490 14.010 1.00 64.38 117 VAL A CA 1
ATOM 939 C C . VAL A 1 117 ? -0.382 14.271 15.231 1.00 64.38 117 VAL A C 1
ATOM 941 O O . VAL A 1 117 ? 0.129 15.361 15.487 1.00 64.38 117 VAL A O 1
ATOM 944 N N . ARG A 1 118 ? -1.340 13.755 16.015 1.00 66.31 118 ARG A N 1
ATOM 945 C CA . ARG A 1 118 ? -1.843 14.466 17.200 1.00 66.31 118 ARG A CA 1
ATOM 946 C C . ARG A 1 118 ? -1.026 14.107 18.436 1.00 66.31 118 ARG A C 1
ATOM 948 O O . ARG A 1 118 ? -0.646 12.959 18.645 1.00 66.31 118 ARG A O 1
ATOM 955 N N . GLY A 1 119 ? -0.857 15.072 19.344 1.00 63.28 119 GLY A N 1
ATOM 956 C CA . GLY A 1 119 ? -0.202 14.830 20.639 1.00 63.28 119 GLY A CA 1
ATOM 957 C C . GLY A 1 119 ? -0.866 13.709 21.454 1.00 63.28 119 GLY A C 1
ATOM 958 O O . GLY A 1 119 ? -0.187 12.987 22.179 1.00 63.28 119 GLY A O 1
ATOM 959 N N . ARG A 1 120 ? -2.179 13.497 21.275 1.00 65.44 120 ARG A N 1
ATOM 960 C CA . ARG A 1 120 ? -2.917 12.371 21.870 1.00 65.44 120 ARG A CA 1
ATOM 961 C C . ARG A 1 120 ? -2.458 11.013 21.323 1.00 65.44 120 ARG A C 1
ATOM 963 O O . ARG A 1 120 ? -2.325 10.080 22.108 1.00 65.44 120 ARG A O 1
ATOM 970 N N . ASP A 1 121 ? -2.166 10.912 20.029 1.00 66.62 121 ASP A N 1
ATOM 971 C CA . ASP A 1 121 ? -1.705 9.668 19.395 1.00 66.62 121 ASP A CA 1
ATOM 972 C C . ASP A 1 121 ? -0.303 9.303 19.885 1.00 66.62 121 ASP A C 1
ATOM 974 O O . ASP A 1 121 ? -0.021 8.140 20.161 1.00 66.62 121 ASP A O 1
ATOM 978 N N . LEU A 1 122 ? 0.549 10.310 20.103 1.00 66.44 122 LEU A N 1
ATOM 979 C CA . LEU A 1 122 ? 1.875 10.118 20.686 1.00 66.44 122 LEU A CA 1
ATOM 980 C C . LEU A 1 122 ? 1.799 9.646 22.148 1.00 66.44 122 LEU A C 1
ATOM 982 O O . LEU A 1 122 ? 2.528 8.740 22.546 1.00 66.44 122 LEU A O 1
ATOM 986 N N . VAL A 1 123 ? 0.881 10.202 22.946 1.00 70.19 123 VAL A N 1
ATOM 987 C CA . VAL A 1 123 ? 0.627 9.738 24.324 1.00 70.19 123 VAL A CA 1
ATOM 988 C C . VAL A 1 123 ? 0.095 8.302 24.336 1.00 70.19 123 VAL A C 1
ATOM 990 O O . VAL A 1 123 ? 0.546 7.489 25.145 1.00 70.19 123 VAL A O 1
ATOM 993 N N . ASN A 1 124 ? -0.818 7.969 23.422 1.00 69.38 124 ASN A N 1
ATOM 994 C CA . ASN A 1 124 ? -1.368 6.623 23.258 1.00 69.38 124 ASN A CA 1
ATOM 995 C C . ASN A 1 124 ? -0.301 5.614 22.812 1.00 69.38 124 ASN A C 1
ATOM 997 O O . ASN A 1 124 ? -0.236 4.507 23.349 1.00 69.38 124 ASN A O 1
ATOM 1001 N N . LEU A 1 125 ? 0.590 6.016 21.902 1.00 70.12 125 LEU A N 1
ATOM 1002 C CA . LEU A 1 125 ? 1.741 5.226 21.480 1.00 70.12 125 LEU A CA 1
ATOM 1003 C C . LEU A 1 125 ? 2.682 4.951 22.655 1.00 70.12 125 LEU A C 1
ATOM 1005 O O . LEU A 1 125 ? 3.040 3.803 22.893 1.00 70.12 125 LEU A O 1
ATOM 1009 N N . VAL A 1 126 ? 3.034 5.973 23.442 1.00 70.44 126 VAL A N 1
ATOM 1010 C CA . VAL A 1 126 ? 3.875 5.806 24.638 1.00 70.44 126 VAL A CA 1
ATOM 1011 C C . VAL A 1 126 ? 3.198 4.903 25.670 1.00 70.44 126 VAL A C 1
ATOM 1013 O O . VAL A 1 126 ? 3.859 4.045 26.257 1.00 70.44 126 VAL A O 1
ATOM 1016 N N . ARG A 1 127 ? 1.887 5.063 25.894 1.00 69.00 127 ARG A N 1
ATOM 1017 C CA . ARG A 1 127 ? 1.113 4.218 26.815 1.00 69.00 127 ARG A CA 1
ATOM 1018 C C . ARG A 1 127 ? 1.145 2.755 26.378 1.00 69.00 127 ARG A C 1
ATOM 1020 O O . ARG A 1 127 ? 1.386 1.888 27.214 1.00 69.00 127 ARG A O 1
ATOM 1027 N N . MET A 1 128 ? 0.984 2.490 25.085 1.00 71.06 128 MET A N 1
ATOM 1028 C CA . MET A 1 128 ? 1.048 1.127 24.578 1.00 71.06 128 MET A CA 1
ATOM 1029 C C . MET A 1 128 ? 2.463 0.545 24.607 1.00 71.06 128 MET A C 1
ATOM 1031 O O . MET A 1 128 ? 2.649 -0.598 25.013 1.00 71.06 128 MET A O 1
ATOM 1035 N N . THR A 1 129 ? 3.483 1.319 24.235 1.00 70.12 129 THR A N 1
ATOM 1036 C CA . THR A 1 129 ? 4.878 0.869 24.327 1.00 70.12 129 THR A CA 1
ATOM 1037 C C . THR A 1 129 ? 5.231 0.494 25.766 1.00 70.12 129 THR A C 1
ATOM 1039 O O . THR A 1 129 ? 5.860 -0.534 25.993 1.00 70.12 129 THR A O 1
ATOM 1042 N N . LYS A 1 130 ? 4.762 1.261 26.761 1.00 72.06 130 LYS A N 1
ATOM 1043 C CA . LYS A 1 130 ? 4.911 0.902 28.180 1.00 72.06 130 LYS A CA 1
ATOM 1044 C C . LYS A 1 130 ? 4.203 -0.408 28.531 1.00 72.06 130 LYS A C 1
ATOM 1046 O O . LYS A 1 130 ? 4.772 -1.194 29.277 1.00 72.06 130 LYS A O 1
ATOM 1051 N N . PHE A 1 131 ? 3.004 -0.658 28.006 1.00 70.44 131 PHE A N 1
ATOM 1052 C CA . PHE A 1 131 ? 2.304 -1.931 28.204 1.00 70.44 131 PHE A CA 1
ATOM 1053 C C . PHE A 1 131 ? 3.087 -3.116 27.612 1.00 70.44 131 PHE A C 1
ATOM 1055 O O . PHE A 1 131 ? 3.351 -4.079 28.325 1.00 70.44 131 PHE A O 1
ATOM 1062 N N . TYR A 1 132 ? 3.565 -3.018 26.365 1.00 68.94 132 TYR A N 1
ATOM 1063 C CA . TYR A 1 132 ? 4.365 -4.081 25.734 1.00 68.94 132 TYR A CA 1
ATOM 1064 C C . TYR A 1 132 ? 5.734 -4.304 26.383 1.00 68.94 132 TYR A C 1
ATOM 1066 O O . TYR A 1 132 ? 6.249 -5.417 26.353 1.00 68.94 132 TYR A O 1
ATOM 1074 N N . LEU A 1 133 ? 6.322 -3.268 26.985 1.00 79.81 133 LEU A N 1
ATOM 1075 C CA . LEU A 1 133 ? 7.534 -3.393 27.797 1.00 79.81 133 LEU A CA 1
ATOM 1076 C C . LEU A 1 133 ? 7.244 -3.877 29.230 1.00 79.81 133 LEU A C 1
ATOM 1078 O O . LEU A 1 133 ? 8.157 -3.920 30.049 1.00 79.81 133 LEU A O 1
ATOM 1082 N N . PHE A 1 134 ? 5.993 -4.232 29.543 1.00 75.62 134 PHE A N 1
ATOM 1083 C CA . PHE A 1 134 ? 5.530 -4.664 30.865 1.00 75.62 134 PHE A CA 1
ATOM 1084 C C . PHE A 1 134 ? 5.687 -3.608 31.977 1.00 75.62 134 PHE A C 1
ATOM 1086 O O . PHE A 1 134 ? 5.650 -3.929 33.163 1.00 75.62 134 PHE A O 1
ATOM 1093 N N . LEU A 1 135 ? 5.816 -2.328 31.610 1.00 74.19 135 LEU A N 1
ATOM 1094 C CA . LEU A 1 135 ? 5.849 -1.185 32.534 1.00 74.19 135 LEU A CA 1
ATOM 1095 C C . LEU A 1 135 ? 4.442 -0.728 32.966 1.00 74.19 135 LEU A C 1
ATOM 1097 O O . LEU A 1 135 ? 4.323 0.063 33.899 1.00 74.19 135 LEU A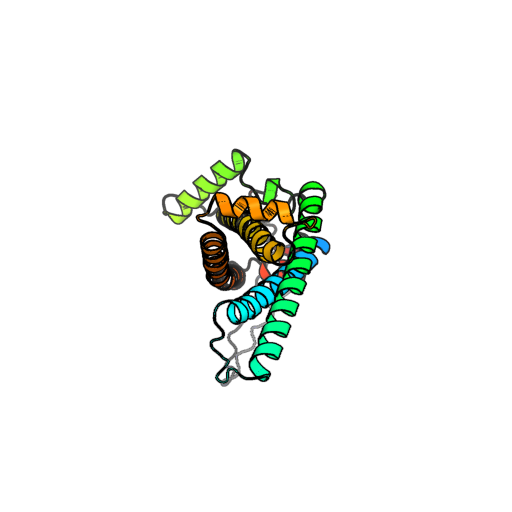 O 1
ATOM 1101 N N . SER A 1 136 ? 3.381 -1.189 32.298 1.00 67.56 136 SER A N 1
ATOM 1102 C CA . SER A 1 136 ? 1.978 -0.897 32.631 1.00 67.56 136 SER A CA 1
ATOM 1103 C C . SER A 1 136 ? 1.158 -2.186 32.670 1.00 67.56 136 SER A C 1
ATOM 1105 O O . SER A 1 136 ? 1.395 -3.080 31.862 1.00 67.56 136 SER A O 1
ATOM 1107 N N . ARG A 1 137 ? 0.190 -2.275 33.593 1.00 59.91 137 ARG A N 1
ATOM 1108 C CA . ARG A 1 137 ? -0.698 -3.444 33.759 1.00 59.91 137 ARG A CA 1
ATOM 1109 C C . ARG A 1 137 ? -2.029 -3.332 33.009 1.00 59.91 137 ARG A C 1
ATOM 1111 O O . ARG A 1 137 ? -2.693 -4.345 32.832 1.00 59.91 137 ARG A O 1
ATOM 1118 N N . GLU A 1 138 ? -2.414 -2.131 32.582 1.00 62.47 138 GLU A N 1
ATOM 1119 C CA . GLU A 1 138 ? -3.667 -1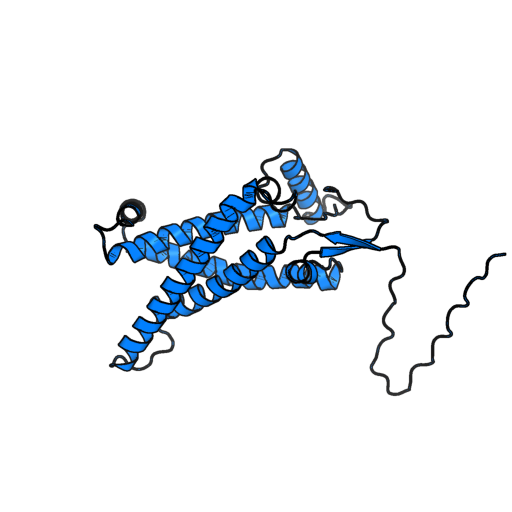.891 31.855 1.00 62.47 138 GLU A CA 1
ATOM 1120 C C . GLU A 1 138 ? -3.428 -1.845 30.343 1.00 62.47 138 GLU A C 1
ATOM 1122 O O . GLU A 1 138 ? -2.593 -1.066 29.869 1.00 62.47 138 GLU A O 1
ATOM 1127 N N . GLU A 1 139 ? -4.185 -2.659 29.600 1.00 59.72 139 GLU A N 1
ATOM 1128 C CA . GLU A 1 139 ? -4.208 -2.668 28.136 1.00 59.72 139 GLU A CA 1
ATOM 1129 C C . GLU A 1 139 ? -5.238 -1.649 27.609 1.00 59.72 139 GLU A C 1
ATOM 1131 O O . GLU A 1 139 ? -6.441 -1.800 27.852 1.00 59.72 139 GLU A O 1
ATOM 1136 N N . PRO A 1 140 ? -4.817 -0.591 26.892 1.00 63.47 140 PRO A N 1
ATOM 1137 C CA . PRO A 1 140 ? -5.752 0.341 26.273 1.00 63.47 140 PRO A CA 1
ATOM 1138 C C . PRO A 1 140 ? -6.439 -0.296 25.054 1.00 63.47 140 PRO A C 1
ATOM 1140 O O . PRO A 1 140 ? -5.778 -0.736 24.117 1.00 63.47 140 PRO A O 1
ATOM 1143 N N . HIS A 1 141 ? -7.775 -0.302 25.052 1.00 59.34 141 HIS A N 1
ATOM 1144 C CA . HIS A 1 141 ? -8.592 -0.862 23.972 1.00 59.34 141 HIS A CA 1
ATOM 1145 C C . HIS A 1 141 ? -8.994 0.228 22.961 1.00 59.34 141 HIS A C 1
ATOM 1147 O O . HIS A 1 141 ? -9.485 1.293 23.346 1.00 59.34 141 HIS A O 1
ATOM 1153 N N . TYR A 1 142 ? -8.813 -0.047 21.663 1.00 64.25 142 TYR A N 1
ATOM 1154 C CA . TYR A 1 142 ? -9.126 0.876 20.560 1.00 64.25 142 TYR A CA 1
ATOM 1155 C C . TYR A 1 142 ? -10.133 0.248 19.573 1.00 64.25 142 TYR A C 1
ATOM 1157 O O . TYR A 1 142 ? -10.062 -0.944 19.257 1.00 64.25 142 TYR A O 1
ATOM 1165 N N . LEU A 1 143 ? -11.082 1.047 19.079 1.00 57.62 143 LEU A N 1
ATOM 1166 C CA . LEU A 1 143 ? -12.104 0.679 18.094 1.00 57.62 143 LEU A CA 1
ATOM 1167 C C . LEU A 1 143 ? -11.555 0.636 16.666 1.00 57.62 143 LEU A C 1
ATOM 1169 O O . LEU A 1 143 ? -11.898 -0.280 15.922 1.00 57.62 143 LEU A O 1
ATOM 1173 N N . GLY A 1 144 ? -10.750 1.630 16.289 1.00 61.66 144 GLY A N 1
ATOM 1174 C CA . GLY A 1 144 ? -10.241 1.831 14.935 1.00 61.66 144 GLY A CA 1
ATOM 1175 C C . GLY A 1 144 ? -8.840 1.268 14.732 1.00 61.66 144 GLY A C 1
ATOM 1176 O O . GLY A 1 144 ? -8.666 0.115 14.338 1.00 61.66 144 GLY A O 1
ATOM 1177 N N . HIS A 1 145 ? -7.824 2.109 14.922 1.00 63.12 145 HIS A N 1
ATOM 1178 C CA . HIS A 1 145 ? -6.429 1.713 14.758 1.00 63.12 145 HIS A CA 1
ATOM 1179 C C . HIS A 1 145 ? -5.698 1.787 16.083 1.00 63.12 145 HIS A C 1
ATOM 1181 O O . HIS A 1 145 ? -5.680 2.808 16.765 1.00 63.12 145 HIS A O 1
ATOM 1187 N N . HIS A 1 146 ? -5.038 0.689 16.406 1.00 71.62 146 HIS A N 1
ATOM 1188 C CA . HIS A 1 146 ? -4.105 0.638 17.507 1.00 71.62 146 HIS A CA 1
ATOM 1189 C C . HIS A 1 146 ? -2.833 1.466 17.173 1.00 71.62 146 HIS A C 1
ATOM 1191 O O . HIS A 1 146 ? -2.401 1.444 16.018 1.00 71.62 146 HIS A O 1
ATOM 1197 N N . PRO A 1 147 ? -2.163 2.160 18.118 1.00 68.12 147 PRO A N 1
ATOM 1198 C CA . PRO A 1 147 ? -1.015 3.029 17.804 1.00 68.12 147 PRO A CA 1
ATOM 1199 C C . PRO A 1 147 ? 0.138 2.358 17.035 1.00 68.12 147 PRO A C 1
ATOM 1201 O O . PRO A 1 147 ? 0.728 2.954 16.135 1.00 68.12 147 PRO A O 1
ATOM 1204 N N . LEU A 1 148 ? 0.435 1.083 17.318 1.00 68.88 148 LEU A N 1
ATOM 1205 C CA . LEU A 1 148 ? 1.427 0.323 16.536 1.00 68.88 148 LEU A CA 1
ATOM 1206 C C . LEU A 1 148 ? 0.947 0.008 15.109 1.00 68.88 148 LEU A C 1
ATOM 1208 O O . LEU A 1 148 ? 1.758 -0.069 14.184 1.00 68.88 148 LEU A O 1
ATOM 1212 N N . GLN A 1 149 ? -0.365 -0.163 14.922 1.00 73.44 149 GLN A N 1
ATOM 1213 C CA . GLN A 1 149 ? -0.960 -0.329 13.597 1.00 73.44 149 GLN A CA 1
ATOM 1214 C C . GLN A 1 149 ? -0.883 0.988 12.815 1.00 73.44 149 GLN A C 1
ATOM 1216 O O . GLN A 1 149 ? -0.473 0.961 11.661 1.00 73.44 149 GLN A O 1
ATOM 1221 N N . GLN A 1 150 ? -1.162 2.137 13.446 1.00 75.94 150 GLN A N 1
ATOM 1222 C CA . GLN A 1 150 ? -1.012 3.459 12.817 1.00 75.94 150 GLN A CA 1
ATOM 1223 C C . GLN A 1 150 ? 0.418 3.699 12.311 1.00 75.94 150 GLN A C 1
ATOM 1225 O O . GLN A 1 150 ? 0.607 4.117 11.168 1.00 75.94 150 GLN A O 1
ATOM 1230 N N . LEU A 1 151 ? 1.435 3.368 13.118 1.00 74.88 151 LEU A N 1
ATOM 1231 C CA . LEU A 1 151 ? 2.837 3.461 12.695 1.00 74.88 151 LEU A CA 1
ATOM 1232 C C . LEU A 1 151 ? 3.156 2.537 11.521 1.00 74.88 151 LEU A C 1
ATOM 1234 O O . LEU A 1 151 ? 3.799 2.956 10.560 1.00 74.88 151 LEU A O 1
ATOM 1238 N N . SER A 1 152 ? 2.692 1.290 11.588 1.00 80.25 152 SER A N 1
ATOM 1239 C CA . SER A 1 152 ? 2.930 0.301 10.538 1.00 80.25 152 SER A CA 1
ATOM 1240 C C . SER A 1 152 ? 2.265 0.714 9.221 1.00 80.25 152 SER A C 1
ATOM 1242 O O . SER A 1 152 ? 2.896 0.643 8.169 1.00 80.25 152 SER A O 1
ATOM 1244 N N . TYR A 1 153 ? 1.030 1.224 9.260 1.00 80.75 153 TYR A N 1
ATOM 1245 C CA . TYR A 1 153 ? 0.336 1.733 8.076 1.00 80.75 153 TYR A CA 1
ATOM 1246 C C . TYR A 1 153 ? 0.999 2.991 7.526 1.00 80.75 153 TYR A C 1
ATOM 1248 O O . TYR A 1 153 ? 1.252 3.054 6.328 1.00 80.75 153 TYR A O 1
ATOM 1256 N N . THR A 1 154 ? 1.365 3.947 8.381 1.00 82.25 154 THR A N 1
ATOM 1257 C CA . THR A 1 154 ? 2.134 5.130 7.968 1.00 82.25 154 THR A CA 1
ATOM 1258 C C . THR A 1 154 ? 3.422 4.721 7.249 1.00 82.25 154 THR A C 1
ATOM 1260 O O . THR A 1 154 ? 3.693 5.196 6.147 1.00 82.25 154 THR A O 1
ATOM 1263 N N . GLY A 1 155 ? 4.186 3.789 7.827 1.00 85.38 155 GLY A N 1
ATOM 1264 C CA . GLY A 1 155 ? 5.418 3.275 7.233 1.00 85.38 155 GLY A CA 1
ATOM 1265 C C . GLY A 1 155 ? 5.189 2.617 5.872 1.00 85.38 155 GLY A C 1
ATOM 1266 O O . GLY A 1 155 ? 5.871 2.955 4.907 1.00 85.38 155 GLY A O 1
ATOM 1267 N N . ILE A 1 156 ? 4.192 1.735 5.761 1.00 89.94 156 ILE A N 1
ATOM 1268 C CA . ILE A 1 156 ? 3.871 1.065 4.494 1.00 89.94 156 ILE A CA 1
ATOM 1269 C C . ILE A 1 156 ? 3.364 2.034 3.429 1.00 89.94 156 ILE A C 1
ATOM 1271 O O . ILE A 1 156 ? 3.742 1.885 2.272 1.00 89.94 156 ILE A O 1
ATOM 1275 N N . TYR A 1 157 ? 2.582 3.053 3.785 1.00 88.88 157 TYR A N 1
ATOM 1276 C CA . TYR A 1 157 ? 2.169 4.086 2.831 1.00 88.88 157 TYR A CA 1
ATOM 1277 C C . TYR A 1 157 ? 3.372 4.865 2.287 1.00 88.88 157 TYR A C 1
ATOM 1279 O O . TYR A 1 157 ? 3.464 5.080 1.081 1.00 88.88 157 TYR A O 1
ATOM 1287 N N . LEU A 1 158 ? 4.320 5.251 3.147 1.00 90.44 158 LEU A N 1
ATOM 1288 C CA . LEU A 1 158 ? 5.537 5.946 2.716 1.00 90.44 158 LEU A CA 1
ATOM 1289 C C . LEU A 1 158 ? 6.400 5.065 1.807 1.00 90.44 158 LEU A C 1
ATOM 1291 O O . LEU A 1 158 ? 6.846 5.510 0.752 1.00 90.44 158 LEU A O 1
ATOM 1295 N N . ILE A 1 159 ? 6.591 3.801 2.184 1.00 93.62 159 ILE A N 1
ATOM 1296 C CA . ILE A 1 159 ? 7.349 2.831 1.388 1.00 93.62 159 ILE A CA 1
ATOM 1297 C C . ILE A 1 159 ? 6.652 2.563 0.044 1.00 93.62 159 ILE A C 1
ATOM 1299 O O . ILE A 1 159 ? 7.320 2.525 -0.986 1.00 93.62 159 ILE A O 1
ATOM 1303 N N . ALA A 1 160 ? 5.318 2.474 0.018 1.00 93.75 160 ALA A N 1
ATOM 1304 C CA . ALA A 1 160 ? 4.537 2.339 -1.212 1.00 93.75 160 ALA A CA 1
ATOM 1305 C C . ALA A 1 160 ? 4.717 3.540 -2.151 1.00 93.75 160 ALA A C 1
ATOM 1307 O O . ALA A 1 160 ? 4.823 3.358 -3.361 1.00 93.75 160 ALA A O 1
ATOM 1308 N N . VAL A 1 161 ? 4.789 4.766 -1.618 1.00 93.56 161 VAL A N 1
ATOM 1309 C CA . VAL A 1 161 ? 5.078 5.960 -2.429 1.00 93.56 161 VAL A CA 1
ATOM 1310 C C . VAL A 1 161 ? 6.455 5.845 -3.079 1.00 93.56 161 VAL A C 1
ATOM 1312 O O . VAL A 1 161 ? 6.583 6.099 -4.274 1.00 93.56 161 VAL A O 1
ATOM 1315 N N . VAL A 1 162 ? 7.478 5.413 -2.335 1.00 94.00 162 VAL A N 1
ATOM 1316 C CA . VAL A 1 162 ? 8.817 5.191 -2.906 1.00 94.00 162 VAL A CA 1
ATOM 1317 C C . VAL A 1 162 ? 8.789 4.086 -3.971 1.00 94.00 162 VAL A C 1
ATOM 1319 O O . VAL A 1 162 ? 9.408 4.249 -5.023 1.00 94.00 162 VAL A O 1
ATOM 1322 N N . GLU A 1 163 ? 8.029 3.009 -3.761 1.00 95.75 163 GLU A N 1
ATOM 1323 C CA . GLU A 1 163 ? 7.861 1.935 -4.752 1.00 95.75 163 GLU A CA 1
ATOM 1324 C C . GLU A 1 163 ? 7.226 2.445 -6.051 1.00 95.75 163 GLU A C 1
ATOM 1326 O O . GLU A 1 163 ? 7.708 2.157 -7.146 1.00 95.75 163 GLU A O 1
ATOM 1331 N N . VAL A 1 164 ? 6.186 3.276 -5.946 1.00 95.06 164 VAL A N 1
ATOM 1332 C CA . VAL A 1 164 ? 5.524 3.896 -7.101 1.00 95.06 164 VAL A CA 1
ATOM 1333 C C . VAL A 1 164 ? 6.474 4.845 -7.837 1.00 95.06 164 VAL A C 1
ATOM 1335 O O . VAL A 1 164 ? 6.563 4.797 -9.062 1.00 95.06 164 VAL A O 1
ATOM 1338 N N . LEU A 1 165 ? 7.220 5.683 -7.113 1.00 93.25 165 LEU A N 1
ATOM 1339 C CA . LEU A 1 165 ? 8.174 6.625 -7.707 1.00 93.25 165 LEU A CA 1
ATOM 1340 C C . LEU A 1 165 ? 9.322 5.909 -8.430 1.00 93.25 165 LEU A C 1
ATOM 1342 O O . LEU A 1 165 ? 9.675 6.273 -9.552 1.00 93.25 165 LEU A O 1
ATOM 1346 N N . THR A 1 166 ? 9.889 4.874 -7.810 1.00 94.50 166 THR A N 1
ATOM 1347 C CA . THR A 1 166 ? 10.937 4.052 -8.432 1.00 94.50 166 THR A CA 1
ATOM 1348 C C . THR A 1 166 ? 10.397 3.264 -9.627 1.00 94.50 166 THR A C 1
ATOM 1350 O O . THR A 1 166 ? 11.056 3.221 -10.665 1.00 94.50 166 THR A O 1
ATOM 1353 N N . GLY A 1 167 ? 9.173 2.735 -9.542 1.00 94.50 167 GLY A N 1
ATOM 1354 C CA . GLY A 1 167 ? 8.483 2.081 -10.654 1.00 94.50 167 GLY A CA 1
ATOM 1355 C C . GLY A 1 167 ? 8.261 3.018 -11.844 1.00 94.50 167 GLY A C 1
ATOM 1356 O O . GLY A 1 167 ? 8.583 2.658 -12.976 1.00 94.50 167 GLY A O 1
ATOM 1357 N N . PHE A 1 168 ? 7.803 4.251 -11.600 1.00 93.69 168 PHE A N 1
ATOM 1358 C CA . PHE A 1 168 ? 7.667 5.263 -12.651 1.00 93.69 168 PHE A CA 1
ATOM 1359 C C . PHE A 1 168 ? 9.007 5.639 -13.280 1.00 93.69 168 PHE A C 1
ATOM 1361 O O . PHE A 1 168 ? 9.076 5.775 -14.498 1.00 93.69 168 PHE A O 1
ATOM 1368 N N . ALA A 1 169 ? 10.078 5.755 -12.492 1.00 92.69 169 ALA A N 1
ATOM 1369 C CA . ALA A 1 169 ? 11.407 6.040 -13.027 1.00 92.69 169 ALA A CA 1
ATOM 1370 C C . ALA A 1 169 ? 11.929 4.913 -13.935 1.00 92.69 169 ALA A C 1
ATOM 1372 O O . ALA A 1 169 ? 12.531 5.187 -14.972 1.00 92.69 169 ALA A O 1
ATOM 1373 N N . LEU A 1 170 ? 11.668 3.649 -13.581 1.00 92.50 170 LEU A N 1
ATOM 1374 C CA . LEU A 1 170 ? 12.005 2.497 -14.424 1.00 92.50 170 LEU A CA 1
ATOM 1375 C C . LEU A 1 170 ? 11.131 2.433 -15.683 1.00 92.50 170 LEU A C 1
ATOM 1377 O O . LEU A 1 170 ? 11.633 2.104 -16.756 1.00 92.50 170 LEU A O 1
ATOM 1381 N N . TYR A 1 171 ? 9.845 2.770 -15.574 1.00 92.31 171 TYR A N 1
ATOM 1382 C CA . TYR A 1 171 ? 8.927 2.820 -16.713 1.00 92.31 171 TYR A CA 1
ATOM 1383 C C . TYR A 1 171 ? 9.294 3.937 -17.701 1.00 92.31 171 TYR A C 1
ATOM 1385 O O . TYR A 1 171 ? 9.306 3.716 -18.911 1.00 92.31 171 TYR A O 1
ATOM 1393 N N . ALA A 1 172 ? 9.683 5.110 -17.194 1.00 90.94 172 ALA A N 1
ATOM 1394 C CA . ALA A 1 172 ? 10.099 6.264 -17.990 1.00 90.94 172 ALA A CA 1
ATOM 1395 C C . ALA A 1 172 ? 11.343 5.997 -18.855 1.00 90.94 172 ALA A C 1
ATOM 1397 O O . ALA A 1 172 ? 11.599 6.734 -19.799 1.00 90.94 172 ALA A O 1
ATOM 1398 N N . MET A 1 173 ? 12.101 4.925 -18.597 1.00 89.12 173 MET A N 1
ATOM 1399 C CA . MET A 1 173 ? 13.196 4.517 -19.482 1.00 89.12 173 MET A CA 1
ATOM 1400 C C . MET A 1 173 ? 12.722 4.128 -20.888 1.00 89.12 173 MET A C 1
ATOM 1402 O O . MET A 1 173 ? 13.515 4.191 -21.824 1.00 89.12 173 MET A O 1
ATOM 1406 N N . ALA A 1 174 ? 11.468 3.688 -21.033 1.00 87.38 174 ALA A N 1
ATOM 1407 C CA . ALA A 1 174 ? 10.904 3.315 -22.328 1.00 87.38 174 ALA A CA 1
ATOM 1408 C C . ALA A 1 174 ? 10.595 4.538 -23.208 1.00 87.38 174 ALA A C 1
ATOM 1410 O O . ALA A 1 174 ? 10.734 4.456 -24.424 1.00 87.38 174 ALA A O 1
ATOM 1411 N N . ASP A 1 175 ? 10.213 5.660 -22.594 1.00 88.81 175 ASP A N 1
ATOM 1412 C CA . ASP A 1 175 ? 10.006 6.952 -23.257 1.00 88.81 175 ASP A CA 1
ATOM 1413 C C . ASP A 1 175 ? 10.488 8.094 -22.340 1.00 88.81 175 ASP A C 1
ATOM 1415 O O . ASP A 1 175 ? 9.699 8.661 -21.572 1.00 88.81 175 ASP A O 1
ATOM 1419 N N . PRO A 1 176 ? 11.790 8.437 -22.395 1.00 86.25 176 PRO A N 1
ATOM 1420 C CA . PRO A 1 176 ? 12.375 9.467 -21.536 1.00 86.25 176 PRO A CA 1
ATOM 1421 C C . PRO A 1 176 ? 11.847 10.880 -21.807 1.00 86.25 176 PRO A C 1
ATOM 1423 O O . PRO A 1 176 ? 11.955 11.748 -20.943 1.00 86.25 176 PRO A O 1
ATOM 1426 N N . THR A 1 177 ? 11.308 11.126 -23.004 1.00 87.50 177 THR A N 1
ATOM 1427 C CA . THR A 1 177 ? 10.761 12.426 -23.422 1.00 87.50 177 THR A CA 1
ATOM 1428 C C . THR A 1 177 ? 9.278 12.587 -23.105 1.00 87.50 177 THR A C 1
ATOM 1430 O O . THR A 1 177 ? 8.745 13.692 -23.203 1.00 87.50 177 THR A O 1
ATOM 1433 N N . GLY A 1 178 ? 8.611 11.499 -22.726 1.00 87.88 178 GLY A N 1
ATOM 1434 C CA . GLY A 1 178 ? 7.190 11.485 -22.430 1.00 87.88 178 GLY A CA 1
ATOM 1435 C C . GLY A 1 178 ? 6.817 12.150 -21.097 1.00 87.88 178 GLY A C 1
ATOM 1436 O O . GLY A 1 178 ? 7.673 12.603 -20.330 1.00 87.88 178 GLY A O 1
ATOM 1437 N N . PRO A 1 179 ? 5.517 12.152 -20.749 1.00 85.00 179 PRO A N 1
ATOM 1438 C CA . PRO A 1 179 ? 4.986 12.812 -19.549 1.00 85.00 179 PRO A CA 1
ATOM 1439 C C . PRO A 1 179 ? 5.581 12.330 -18.218 1.00 85.00 179 PRO A C 1
ATOM 1441 O O . PRO A 1 179 ? 5.495 13.030 -17.213 1.00 85.00 179 PRO A O 1
ATOM 1444 N N . LEU A 1 180 ? 6.174 11.133 -18.192 1.00 86.62 180 LEU A N 1
ATOM 1445 C CA . LEU A 1 180 ? 6.808 10.540 -17.010 1.00 86.62 180 LEU A CA 1
ATOM 1446 C C . LEU A 1 180 ? 8.333 10.716 -16.987 1.00 86.62 180 LEU A C 1
ATOM 1448 O O . LEU A 1 180 ? 8.973 10.276 -16.033 1.00 86.62 180 LEU A O 1
ATOM 1452 N N . GLY A 1 181 ? 8.922 11.393 -17.979 1.00 81.06 181 GLY A N 1
ATOM 1453 C CA . GLY A 1 181 ? 10.367 11.627 -18.070 1.00 81.06 181 GLY A CA 1
ATOM 1454 C C . GLY A 1 181 ? 10.957 12.319 -16.837 1.00 81.06 181 GLY A C 1
ATOM 1455 O O . GLY A 1 181 ? 12.094 12.047 -16.454 1.00 81.06 181 GLY A O 1
ATOM 1456 N N . TRP A 1 182 ? 10.160 13.132 -16.130 1.00 84.25 182 TRP A N 1
ATOM 1457 C CA . TRP A 1 182 ? 10.561 13.760 -14.864 1.00 84.25 182 TRP A CA 1
ATOM 1458 C C . TRP A 1 182 ? 10.989 12.737 -13.800 1.00 84.25 182 TRP A C 1
ATOM 1460 O O . TRP A 1 182 ? 11.868 13.031 -12.990 1.00 84.25 182 TRP A O 1
ATOM 1470 N N . ALA A 1 183 ? 10.413 11.529 -13.797 1.00 84.62 183 ALA A N 1
ATOM 1471 C CA . ALA A 1 183 ? 10.736 10.499 -12.813 1.00 84.62 183 ALA A CA 1
ATOM 1472 C C . ALA A 1 183 ? 12.184 10.006 -12.968 1.00 84.62 183 ALA A C 1
ATOM 1474 O O . ALA A 1 183 ? 12.808 9.583 -11.993 1.00 84.62 183 ALA A O 1
ATOM 1475 N N . LEU A 1 184 ? 12.771 10.147 -14.163 1.00 83.69 184 LEU A N 1
ATOM 1476 C CA . LEU A 1 184 ? 14.171 9.821 -14.419 1.00 83.69 184 LEU A CA 1
ATOM 1477 C C . LEU A 1 184 ? 15.140 10.733 -13.647 1.00 83.69 184 LEU A C 1
ATOM 1479 O O . LEU A 1 184 ? 16.273 10.327 -13.387 1.00 83.69 184 LEU A O 1
ATOM 1483 N N . LEU A 1 185 ? 14.700 11.911 -13.184 1.00 81.94 185 LEU A N 1
ATOM 1484 C CA . LEU A 1 185 ? 15.494 12.780 -12.303 1.00 81.94 185 LEU A CA 1
ATOM 1485 C C . LEU A 1 185 ? 15.827 12.110 -10.964 1.00 81.94 185 LEU A C 1
ATOM 1487 O O . LEU A 1 185 ? 16.795 12.490 -10.313 1.00 81.94 185 LEU A O 1
ATOM 1491 N N . LEU A 1 186 ? 15.067 11.093 -10.546 1.00 78.75 186 LEU A N 1
ATOM 1492 C CA . LEU A 1 186 ? 15.416 10.295 -9.371 1.00 78.75 186 LEU A CA 1
ATOM 1493 C C . LEU A 1 186 ? 16.727 9.522 -9.588 1.00 78.75 186 LEU A C 1
ATOM 1495 O O . LEU A 1 186 ? 17.461 9.277 -8.634 1.00 78.75 186 LEU A O 1
ATOM 1499 N N . SER A 1 187 ? 17.068 9.174 -10.833 1.00 77.19 187 SER A N 1
ATOM 1500 C CA . SER A 1 187 ? 18.236 8.336 -11.131 1.00 77.19 187 SER A CA 1
ATOM 1501 C C . SER A 1 187 ? 19.551 9.048 -10.839 1.00 77.19 187 SER A C 1
ATOM 1503 O O . SER A 1 187 ? 20.488 8.418 -10.356 1.00 77.19 187 SER A O 1
ATOM 1505 N N . SER A 1 188 ? 19.609 10.369 -11.012 1.00 75.00 188 SER A N 1
ATOM 1506 C CA . SER A 1 188 ? 20.798 11.153 -10.667 1.00 75.00 188 SER A CA 1
ATOM 1507 C C . SER A 1 188 ? 21.067 11.188 -9.159 1.00 75.00 188 SER A C 1
ATOM 1509 O O . SER A 1 188 ? 22.207 11.396 -8.753 1.00 75.00 188 SER A O 1
ATOM 1511 N N . LYS A 1 189 ? 20.051 10.933 -8.320 1.00 77.19 189 LYS A N 1
ATOM 1512 C CA . LYS A 1 189 ? 20.171 10.945 -6.852 1.00 77.19 189 LYS A CA 1
ATOM 1513 C C . LYS A 1 189 ? 20.514 9.586 -6.243 1.00 77.19 189 LYS A C 1
ATOM 1515 O O . LYS A 1 189 ? 21.058 9.542 -5.145 1.00 77.19 189 LYS A O 1
ATOM 1520 N N . PHE A 1 190 ? 20.213 8.489 -6.936 1.00 79.88 190 PHE A N 1
ATOM 1521 C CA . PHE A 1 190 ? 20.326 7.126 -6.401 1.00 79.88 190 PHE A CA 1
ATOM 1522 C C . PHE A 1 190 ? 21.329 6.268 -7.178 1.00 79.88 190 PHE A C 1
ATOM 1524 O O . PHE A 1 190 ? 21.046 5.116 -7.479 1.00 79.88 190 PHE A O 1
ATOM 1531 N N . ALA A 1 191 ? 22.500 6.815 -7.518 1.00 80.50 191 ALA A N 1
ATOM 1532 C CA . ALA A 1 191 ? 23.551 6.088 -8.245 1.00 80.50 191 ALA A CA 1
ATOM 1533 C C . ALA A 1 191 ? 23.086 5.496 -9.601 1.00 80.50 191 ALA A C 1
ATOM 1535 O O . ALA A 1 191 ? 23.506 4.415 -10.018 1.00 80.50 191 ALA A O 1
ATOM 1536 N N . GLY A 1 192 ? 22.208 6.212 -10.305 1.00 87.56 192 GLY A N 1
ATOM 1537 C CA . GLY A 1 192 ? 21.680 5.834 -11.612 1.00 87.56 192 GLY A CA 1
ATOM 1538 C C . GLY A 1 192 ? 20.491 4.871 -11.557 1.00 87.56 192 GLY A C 1
ATOM 1539 O O . GLY A 1 192 ? 19.901 4.585 -10.516 1.00 87.56 192 GLY A O 1
ATOM 1540 N N . ILE A 1 193 ? 20.133 4.339 -12.726 1.00 88.88 193 ILE A N 1
ATOM 1541 C CA . ILE A 1 193 ? 19.022 3.388 -12.889 1.00 88.88 193 ILE A CA 1
ATOM 1542 C C . ILE A 1 193 ? 19.217 2.104 -12.073 1.00 88.88 193 ILE A C 1
ATOM 1544 O O . ILE A 1 193 ? 18.241 1.507 -11.617 1.00 88.88 193 ILE A O 1
ATOM 1548 N N . GLN A 1 194 ? 20.463 1.663 -11.882 1.00 90.62 194 GLN A N 1
ATOM 1549 C CA . GLN A 1 194 ? 20.728 0.436 -11.133 1.00 90.62 194 GLN A CA 1
ATOM 1550 C C . GLN A 1 194 ? 20.402 0.587 -9.649 1.00 90.62 194 GLN A C 1
ATOM 1552 O O . GLN A 1 194 ? 19.809 -0.324 -9.075 1.00 90.62 194 GLN A O 1
ATOM 1557 N N . GLY A 1 195 ? 20.696 1.740 -9.041 1.00 91.69 195 GLY A N 1
ATOM 1558 C CA . GLY A 1 195 ? 20.289 1.984 -7.661 1.00 91.69 195 GLY A CA 1
ATOM 1559 C C . GLY A 1 195 ? 18.772 2.112 -7.520 1.00 91.69 195 GLY A C 1
ATOM 1560 O O . GLY A 1 195 ? 18.217 1.533 -6.594 1.00 91.69 195 GLY A O 1
ATOM 1561 N N . ILE A 1 196 ? 18.070 2.729 -8.482 1.00 92.81 196 ILE A N 1
ATOM 1562 C CA . ILE A 1 196 ? 16.592 2.716 -8.508 1.00 92.81 196 ILE A CA 1
ATOM 1563 C C . ILE A 1 196 ? 16.052 1.286 -8.541 1.00 92.81 196 ILE A C 1
ATOM 1565 O O . ILE A 1 196 ? 15.170 0.943 -7.758 1.00 92.81 196 ILE A O 1
ATOM 1569 N N . ARG A 1 197 ? 16.586 0.436 -9.425 1.00 92.44 197 ARG A N 1
ATOM 1570 C CA . ARG A 1 197 ? 16.180 -0.971 -9.525 1.00 92.44 197 ARG A CA 1
ATOM 1571 C C . ARG A 1 197 ? 16.439 -1.728 -8.225 1.00 92.44 197 ARG A C 1
ATOM 1573 O O . ARG A 1 197 ? 15.606 -2.533 -7.819 1.00 92.44 197 ARG A O 1
ATOM 1580 N N . TRP A 1 198 ? 17.580 -1.477 -7.588 1.00 92.44 198 TRP A N 1
ATOM 1581 C CA . TRP A 1 198 ? 17.918 -2.078 -6.303 1.00 92.44 198 TRP A CA 1
ATOM 1582 C C . TRP A 1 198 ? 16.940 -1.643 -5.207 1.00 92.44 198 TRP A C 1
ATOM 1584 O O . TRP A 1 198 ? 16.399 -2.508 -4.525 1.00 92.44 198 TRP A O 1
ATOM 1594 N N . ILE A 1 199 ? 16.642 -0.342 -5.095 1.00 94.00 199 ILE A N 1
ATOM 1595 C CA . ILE A 1 199 ? 15.661 0.190 -4.135 1.00 94.00 199 ILE A CA 1
ATOM 1596 C C . ILE A 1 199 ? 14.289 -0.451 -4.363 1.00 94.00 199 ILE A C 1
ATOM 1598 O O . ILE A 1 199 ? 13.713 -0.978 -3.416 1.00 94.00 199 ILE A O 1
ATOM 1602 N N . HIS A 1 200 ? 13.808 -0.463 -5.610 1.00 95.44 200 HIS A N 1
ATOM 1603 C CA . HIS A 1 200 ? 12.524 -1.066 -5.980 1.00 95.44 200 HIS A CA 1
ATOM 1604 C C . HIS A 1 200 ? 12.468 -2.542 -5.554 1.00 95.44 200 HIS A C 1
ATOM 1606 O O . HIS A 1 200 ? 11.556 -2.988 -4.869 1.00 95.44 200 HIS A O 1
ATOM 1612 N N . HIS A 1 201 ? 13.524 -3.306 -5.851 1.00 93.31 201 HIS A N 1
ATOM 1613 C CA . HIS A 1 201 ? 13.579 -4.715 -5.473 1.00 93.31 201 HIS A CA 1
ATOM 1614 C C . HIS A 1 201 ? 13.638 -4.933 -3.951 1.00 93.31 201 HIS A C 1
ATOM 1616 O O . HIS A 1 201 ? 12.994 -5.844 -3.436 1.00 93.31 201 HIS A O 1
ATOM 1622 N N . VAL A 1 202 ? 14.392 -4.112 -3.214 1.00 94.38 202 VAL A N 1
ATOM 1623 C CA . VAL A 1 202 ? 14.468 -4.189 -1.745 1.00 94.38 202 VAL A CA 1
ATOM 1624 C C . VAL A 1 202 ? 13.114 -3.880 -1.112 1.00 94.38 202 VAL A C 1
ATOM 1626 O O . VAL A 1 202 ? 12.695 -4.583 -0.194 1.00 94.38 202 VAL A O 1
ATOM 1629 N N . ILE A 1 203 ? 12.400 -2.874 -1.613 1.00 95.62 203 ILE A N 1
ATOM 1630 C CA . ILE A 1 203 ? 11.063 -2.537 -1.125 1.00 95.62 203 ILE A CA 1
ATOM 1631 C C . ILE A 1 203 ? 10.070 -3.667 -1.417 1.00 95.62 203 ILE A C 1
ATOM 1633 O O . ILE A 1 203 ? 9.277 -4.012 -0.537 1.00 95.62 203 ILE A O 1
ATOM 1637 N N . THR A 1 204 ? 10.157 -4.324 -2.578 1.00 95.19 204 THR A N 1
ATOM 1638 C CA . THR A 1 204 ? 9.359 -5.527 -2.856 1.00 95.19 204 THR A CA 1
ATOM 1639 C C . THR A 1 204 ? 9.527 -6.583 -1.744 1.00 95.19 204 THR A C 1
ATOM 1641 O O . THR A 1 204 ? 8.536 -7.157 -1.289 1.00 95.19 204 THR A O 1
ATOM 1644 N N . TRP A 1 205 ? 10.743 -6.802 -1.221 1.00 94.25 205 TRP A N 1
ATOM 1645 C CA . TRP A 1 205 ? 10.973 -7.713 -0.084 1.00 94.25 205 TRP A CA 1
ATOM 1646 C C . TRP A 1 205 ? 10.325 -7.246 1.219 1.00 94.25 205 TRP A C 1
ATOM 1648 O O . TRP A 1 205 ? 9.815 -8.074 1.977 1.00 94.25 205 TRP A O 1
ATOM 1658 N N . VAL A 1 206 ? 10.282 -5.936 1.465 1.00 94.75 206 VAL A N 1
ATOM 1659 C CA . VAL A 1 206 ? 9.546 -5.382 2.609 1.00 94.75 206 VAL A CA 1
ATOM 1660 C C . VAL A 1 206 ? 8.062 -5.740 2.510 1.00 94.75 206 VAL A C 1
ATOM 1662 O O . VAL A 1 206 ? 7.493 -6.209 3.495 1.00 94.75 206 VAL A O 1
ATOM 1665 N N . PHE A 1 207 ? 7.444 -5.616 1.330 1.00 94.62 207 PHE A N 1
ATOM 1666 C CA . PHE A 1 207 ? 6.050 -6.031 1.122 1.00 94.62 207 PHE A CA 1
ATOM 1667 C C . PHE A 1 207 ? 5.842 -7.536 1.327 1.00 94.62 207 PHE A C 1
ATOM 1669 O O . PHE A 1 207 ? 4.862 -7.936 1.955 1.00 94.62 207 PHE A O 1
ATOM 1676 N N . ILE A 1 208 ? 6.772 -8.374 0.863 1.00 94.69 208 ILE A N 1
ATOM 1677 C CA . ILE A 1 208 ? 6.704 -9.834 1.043 1.00 94.69 208 ILE A CA 1
ATOM 1678 C C . ILE A 1 208 ? 6.745 -10.232 2.516 1.00 94.69 208 ILE A C 1
ATOM 1680 O O . ILE A 1 208 ? 6.071 -11.182 2.896 1.00 94.69 208 ILE A O 1
ATOM 1684 N N . ILE A 1 209 ? 7.516 -9.530 3.347 1.00 94.31 209 ILE A N 1
ATOM 1685 C CA . ILE A 1 209 ? 7.564 -9.783 4.794 1.00 94.31 209 ILE A CA 1
ATOM 1686 C C . ILE A 1 209 ? 6.318 -9.208 5.478 1.00 94.31 209 ILE A C 1
ATOM 1688 O O . ILE A 1 209 ? 5.727 -9.847 6.350 1.00 94.31 209 ILE A O 1
ATOM 1692 N N . PHE A 1 210 ? 5.899 -8.010 5.069 1.00 92.50 210 PHE A N 1
ATOM 1693 C CA . PHE A 1 210 ? 4.765 -7.312 5.658 1.00 92.50 210 PHE A CA 1
ATOM 1694 C C . PHE A 1 210 ? 3.444 -8.061 5.457 1.00 92.50 210 PHE A C 1
ATOM 1696 O O . PHE A 1 210 ? 2.684 -8.179 6.411 1.00 92.50 210 PHE A O 1
ATOM 1703 N N . ILE A 1 211 ? 3.159 -8.588 4.260 1.00 93.50 211 ILE A N 1
ATOM 1704 C CA . ILE A 1 211 ? 1.853 -9.195 3.947 1.00 93.50 211 ILE A 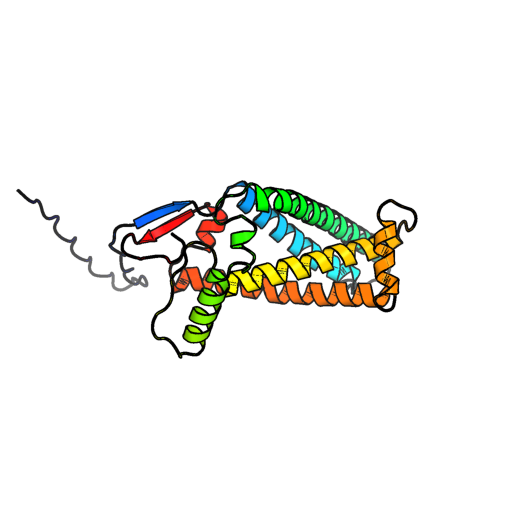CA 1
ATOM 1705 C C . ILE A 1 211 ? 1.531 -10.396 4.862 1.00 93.50 211 ILE A C 1
ATOM 1707 O O . ILE A 1 211 ? 0.478 -10.371 5.504 1.00 93.50 211 ILE A O 1
ATOM 1711 N N . PRO A 1 212 ? 2.394 -11.423 5.007 1.00 93.56 212 PRO A N 1
ATOM 1712 C CA . PRO A 1 212 ? 2.143 -12.532 5.924 1.00 93.56 212 PRO A CA 1
ATOM 1713 C C . PRO A 1 212 ? 2.067 -12.081 7.382 1.00 93.56 212 PRO A C 1
ATOM 1715 O O . PRO A 1 212 ? 1.198 -12.551 8.113 1.00 93.56 212 PRO A O 1
ATOM 1718 N N . ALA A 1 213 ? 2.931 -11.150 7.807 1.00 90.94 213 ALA A N 1
ATOM 1719 C CA . ALA A 1 213 ? 2.897 -10.611 9.165 1.00 90.94 213 ALA A CA 1
ATOM 1720 C C . ALA A 1 213 ? 1.575 -9.877 9.449 1.00 90.94 213 ALA A C 1
ATOM 1722 O O . ALA A 1 213 ? 0.963 -10.084 10.494 1.00 90.94 213 ALA A O 1
ATOM 1723 N N . HIS A 1 214 ? 1.099 -9.073 8.499 1.00 90.94 214 HIS A N 1
ATOM 1724 C CA . HIS A 1 214 ? -0.172 -8.361 8.572 1.00 90.94 214 HIS A CA 1
ATOM 1725 C C . HIS A 1 214 ? -1.356 -9.331 8.677 1.00 90.94 214 HIS A C 1
ATOM 1727 O O . HIS A 1 214 ? -2.185 -9.184 9.576 1.00 90.94 214 HIS A O 1
ATOM 1733 N N . ILE A 1 215 ? -1.396 -10.362 7.825 1.00 91.31 215 ILE A N 1
ATOM 1734 C CA . ILE A 1 215 ? -2.437 -11.401 7.863 1.00 91.31 215 ILE A CA 1
ATOM 1735 C C . ILE A 1 215 ? -2.394 -12.159 9.195 1.00 91.31 215 ILE A C 1
ATOM 1737 O O . ILE A 1 215 ? -3.436 -12.361 9.815 1.00 91.31 215 ILE A O 1
ATOM 1741 N N . TYR A 1 216 ? -1.203 -12.545 9.663 1.00 89.75 216 TYR A N 1
ATOM 1742 C CA . TYR A 1 216 ? -1.030 -13.244 10.935 1.00 89.75 216 TYR A CA 1
ATOM 1743 C C . TYR A 1 216 ? -1.524 -12.409 12.116 1.00 89.75 216 TYR A C 1
ATOM 1745 O O . TYR A 1 216 ? -2.277 -12.915 12.941 1.00 89.75 216 TYR A O 1
ATOM 1753 N N . LEU A 1 217 ? -1.138 -11.134 12.200 1.00 86.56 217 LEU A N 1
ATOM 1754 C CA . LEU A 1 217 ? -1.554 -10.262 13.298 1.00 86.56 217 LEU A CA 1
ATOM 1755 C C . LEU A 1 217 ? -3.064 -10.007 13.280 1.00 86.56 217 LEU A C 1
ATOM 1757 O O . LEU A 1 217 ? -3.688 -10.045 14.338 1.00 86.56 217 LEU A O 1
ATOM 1761 N N . ALA A 1 218 ? -3.661 -9.819 12.099 1.00 86.62 218 ALA A N 1
ATOM 1762 C CA . ALA A 1 218 ? -5.108 -9.670 11.958 1.00 86.62 218 ALA A CA 1
ATOM 1763 C C . ALA A 1 218 ? -5.857 -10.948 12.374 1.00 86.62 218 ALA A C 1
ATOM 1765 O O . ALA A 1 218 ? -6.815 -10.887 13.142 1.00 86.62 218 ALA A O 1
ATOM 1766 N N . ALA A 1 219 ? -5.385 -12.117 11.930 1.00 87.06 219 ALA A N 1
ATOM 1767 C CA . ALA A 1 219 ? -5.964 -13.403 12.310 1.00 87.06 219 ALA A CA 1
ATOM 1768 C C . ALA A 1 219 ? -5.776 -13.700 13.805 1.00 87.06 219 ALA A C 1
ATOM 1770 O O . ALA A 1 219 ? -6.701 -14.169 14.462 1.00 87.06 219 ALA A O 1
ATOM 1771 N N . ARG A 1 220 ? -4.604 -13.390 14.371 1.00 86.50 220 ARG A N 1
ATOM 1772 C CA . ARG A 1 220 ? -4.319 -13.547 15.802 1.00 86.50 220 ARG A CA 1
ATOM 1773 C C . ARG A 1 220 ? -5.257 -12.680 16.641 1.00 86.50 220 ARG A C 1
ATOM 1775 O O . ARG A 1 220 ? -5.813 -13.184 17.611 1.00 86.50 220 ARG A O 1
ATOM 1782 N N . ALA A 1 221 ? -5.447 -11.414 16.272 1.00 81.81 221 ALA A N 1
ATOM 1783 C CA . ALA A 1 221 ? -6.380 -10.524 16.964 1.00 81.81 221 ALA A CA 1
ATOM 1784 C C . ALA A 1 221 ? -7.817 -11.075 16.915 1.00 81.81 221 ALA A C 1
ATOM 1786 O O . ALA A 1 221 ? -8.533 -11.079 17.913 1.00 81.81 221 ALA A O 1
ATOM 1787 N N . ASP A 1 222 ? -8.236 -11.646 15.787 1.00 83.94 222 ASP A N 1
ATOM 1788 C CA . ASP A 1 222 ? -9.576 -12.227 15.682 1.00 83.94 222 ASP A CA 1
ATOM 1789 C C . ASP A 1 222 ? -9.739 -13.530 16.468 1.00 83.94 222 ASP A C 1
ATOM 1791 O O . ASP A 1 222 ? -10.797 -13.754 17.050 1.00 83.94 222 ASP A O 1
ATOM 1795 N N . VAL A 1 223 ? -8.706 -14.371 16.536 1.00 82.25 223 VAL A N 1
ATOM 1796 C CA . VAL A 1 223 ? -8.766 -15.664 17.237 1.00 82.25 223 VAL A CA 1
ATOM 1797 C C . VAL A 1 223 ? -8.593 -15.513 18.752 1.00 82.25 223 VAL A C 1
ATOM 1799 O O . VAL A 1 223 ? -9.319 -16.148 19.513 1.00 82.25 223 VAL A O 1
ATOM 1802 N N . TRP A 1 224 ? -7.649 -14.687 19.211 1.00 77.06 224 TRP A N 1
ATOM 1803 C CA . TRP A 1 224 ? -7.359 -14.530 20.643 1.00 77.06 224 TRP A CA 1
ATOM 1804 C C . TRP A 1 224 ? -8.158 -13.398 21.280 1.00 77.06 224 TRP A C 1
ATOM 1806 O O . TRP A 1 224 ? -8.780 -13.593 22.324 1.00 77.06 224 TRP A O 1
ATOM 1816 N N . GLU A 1 225 ? -8.190 -12.228 20.648 1.00 74.25 225 GLU A N 1
ATOM 1817 C CA . GLU A 1 225 ? -8.844 -11.035 21.205 1.00 74.25 225 GLU A CA 1
ATOM 1818 C C . GLU A 1 225 ? -10.330 -10.979 20.809 1.00 74.25 225 GLU A C 1
ATOM 1820 O O . GLU A 1 225 ? -11.103 -10.219 21.385 1.00 74.25 225 GLU A O 1
ATOM 1825 N N . HIS A 1 226 ? -10.771 -11.854 19.891 1.00 74.62 226 HIS A N 1
ATOM 1826 C CA . HIS A 1 226 ? -12.154 -11.929 19.402 1.00 74.62 226 HIS A CA 1
ATOM 1827 C C . HIS A 1 226 ? -12.631 -10.588 18.828 1.00 74.62 226 HIS A C 1
ATOM 1829 O O . HIS A 1 226 ? -13.807 -10.233 18.917 1.00 74.62 226 HIS A O 1
ATOM 1835 N N . GLY A 1 227 ? -11.691 -9.840 18.244 1.00 69.94 227 GLY A N 1
ATOM 1836 C CA . GLY A 1 227 ? -11.891 -8.462 17.820 1.00 69.94 227 GLY A CA 1
ATOM 1837 C C . GLY A 1 227 ? -12.658 -8.296 16.510 1.00 69.94 227 GLY A C 1
ATOM 1838 O O . GLY A 1 227 ? -12.979 -7.167 16.166 1.00 69.94 227 GLY A O 1
ATOM 1839 N N . GLY A 1 228 ? -12.949 -9.359 15.751 1.00 79.81 228 GLY A N 1
ATOM 1840 C CA . GLY A 1 228 ? -13.720 -9.283 14.498 1.00 79.81 228 GLY A CA 1
ATOM 1841 C C . GLY A 1 228 ? -13.146 -8.328 13.437 1.00 79.81 228 GLY A C 1
ATOM 1842 O O . GLY A 1 228 ? -13.885 -7.812 12.601 1.00 79.81 228 GLY A O 1
ATOM 1843 N N . THR A 1 229 ? -11.846 -8.065 13.481 1.00 81.38 229 THR A N 1
ATOM 1844 C CA . THR A 1 229 ? -11.080 -7.174 12.607 1.00 81.38 229 THR A CA 1
ATOM 1845 C C . THR A 1 229 ? -11.067 -7.687 11.169 1.00 81.38 229 THR A C 1
ATOM 1847 O O . THR A 1 229 ? -11.356 -6.923 10.247 1.00 81.38 229 THR A O 1
ATOM 1850 N N . VAL A 1 230 ? -10.826 -8.984 10.958 1.00 85.31 230 VAL A N 1
ATOM 1851 C CA . VAL A 1 230 ? -10.860 -9.615 9.627 1.00 85.31 230 VAL A CA 1
ATOM 1852 C C . VAL A 1 230 ? -12.286 -9.609 9.085 1.00 85.31 230 VAL A C 1
ATOM 1854 O O . VAL A 1 230 ? -12.520 -9.256 7.931 1.00 85.31 230 VAL A O 1
ATOM 1857 N N . SER A 1 231 ? -13.269 -9.920 9.931 1.00 84.25 231 SER A N 1
ATOM 1858 C CA . SER A 1 231 ? -14.676 -9.824 9.527 1.00 84.25 231 SER A CA 1
ATOM 1859 C C . SER A 1 231 ? -15.054 -8.391 9.139 1.00 84.25 231 SER A C 1
ATOM 1861 O O . SER A 1 231 ? -15.786 -8.181 8.171 1.00 84.25 231 SER A O 1
ATOM 1863 N N . SER A 1 232 ? -14.509 -7.384 9.826 1.00 87.00 232 SER A N 1
ATOM 1864 C CA . SER A 1 232 ? -14.824 -5.981 9.558 1.00 87.00 232 SER A CA 1
ATOM 1865 C C . SER A 1 232 ? -14.315 -5.491 8.201 1.00 87.00 232 SER A C 1
ATOM 1867 O O . SER A 1 232 ? -15.033 -4.745 7.537 1.00 87.00 232 SER A O 1
ATOM 1869 N N . ILE A 1 233 ? -13.150 -5.939 7.713 1.00 89.38 233 ILE A N 1
ATOM 1870 C CA . ILE A 1 233 ? -12.666 -5.523 6.381 1.00 89.38 233 ILE A CA 1
ATOM 1871 C C . ILE A 1 233 ? -13.479 -6.157 5.238 1.00 89.38 233 ILE A C 1
ATOM 1873 O O . ILE A 1 233 ? -13.465 -5.673 4.107 1.00 89.38 233 ILE A O 1
ATOM 1877 N N . VAL A 1 234 ? -14.238 -7.218 5.529 1.00 89.38 234 VAL A N 1
ATOM 1878 C CA . VAL A 1 234 ? -15.163 -7.846 4.576 1.00 89.38 234 VAL A CA 1
ATOM 1879 C C . VAL A 1 234 ? -16.566 -7.260 4.704 1.00 89.38 234 VAL A C 1
ATOM 1881 O O . VAL A 1 234 ? -17.150 -6.865 3.700 1.00 89.38 234 VAL A O 1
ATOM 1884 N N . SER A 1 235 ? -17.105 -7.153 5.919 1.00 85.81 235 SER A N 1
ATOM 1885 C CA . SER A 1 235 ? -18.505 -6.783 6.197 1.00 85.81 235 SER A CA 1
ATOM 1886 C C . SER A 1 235 ? -18.733 -5.287 6.455 1.00 85.81 235 SER A C 1
ATOM 1888 O O . SER A 1 235 ? -19.843 -4.790 6.274 1.00 85.81 235 SER A O 1
ATOM 1890 N N . GLY A 1 236 ? -17.680 -4.542 6.795 1.00 83.06 236 GLY A N 1
ATOM 1891 C CA . GLY A 1 236 ? -17.694 -3.105 7.084 1.00 83.06 236 GLY A CA 1
ATOM 1892 C C . GLY A 1 236 ? -17.833 -2.758 8.566 1.00 83.06 236 GLY A C 1
ATOM 1893 O O . GLY A 1 236 ? -17.594 -1.617 8.952 1.00 83.06 236 GLY A O 1
ATOM 1894 N N . GLY A 1 237 ? -18.176 -3.717 9.423 1.00 84.25 237 GLY A N 1
ATOM 1895 C CA . GLY A 1 237 ? -18.344 -3.477 10.854 1.00 84.25 237 GLY A CA 1
ATOM 1896 C C . GLY A 1 237 ? -18.026 -4.697 11.703 1.00 84.25 237 GLY A C 1
ATOM 1897 O O . GLY A 1 237 ? -17.685 -5.760 11.188 1.00 84.25 237 GLY A O 1
ATOM 1898 N N . ARG A 1 238 ? -18.115 -4.530 13.021 1.00 84.75 238 ARG A N 1
ATOM 1899 C CA . ARG A 1 238 ? -17.950 -5.623 13.985 1.00 84.75 238 ARG A CA 1
ATOM 1900 C C . ARG A 1 238 ? -18.894 -5.474 15.169 1.00 84.75 238 ARG A C 1
ATOM 1902 O O . ARG A 1 238 ? -19.338 -4.369 15.488 1.00 84.75 238 ARG A O 1
ATOM 1909 N N . PHE A 1 239 ? -19.163 -6.591 15.838 1.00 82.88 239 PHE A N 1
ATOM 1910 C CA . PHE A 1 239 ? -19.854 -6.600 17.122 1.00 82.88 239 PHE A CA 1
ATOM 1911 C C . PHE A 1 239 ? -18.869 -6.316 18.247 1.00 82.88 239 PHE A C 1
ATOM 1913 O O . PHE A 1 239 ? -17.800 -6.917 18.311 1.00 82.88 239 PHE A O 1
ATOM 1920 N N . VAL A 1 240 ? -19.252 -5.407 19.135 1.00 82.00 240 VAL A N 1
ATOM 1921 C CA . VAL A 1 240 ? -18.427 -4.953 20.249 1.00 82.00 240 VAL A CA 1
ATOM 1922 C C . VAL A 1 240 ? -19.237 -5.053 21.546 1.00 82.00 240 VAL A C 1
ATOM 1924 O O . VAL A 1 240 ? -20.414 -4.675 21.527 1.00 82.00 240 VAL A O 1
ATOM 1927 N N . PRO A 1 241 ? -18.669 -5.567 22.654 1.00 80.50 241 PRO A N 1
ATOM 1928 C CA . PRO A 1 241 ? -19.349 -5.580 23.950 1.00 80.50 241 PRO A CA 1
ATOM 1929 C C . PRO A 1 241 ? -19.706 -4.157 24.406 1.00 80.50 241 PRO A C 1
ATOM 1931 O O . PRO A 1 241 ? -18.903 -3.237 24.248 1.00 80.50 241 PRO A O 1
ATOM 1934 N N . LYS A 1 242 ? -20.917 -3.947 24.935 1.00 76.12 242 LYS A N 1
ATOM 1935 C CA . LYS A 1 242 ? -21.373 -2.614 25.382 1.00 76.12 242 LYS A CA 1
ATOM 1936 C C . LYS A 1 242 ? -20.714 -2.137 26.680 1.00 76.12 242 LYS A C 1
ATOM 1938 O O . LYS A 1 242 ? -20.718 -0.940 26.939 1.00 76.12 242 LYS A O 1
ATOM 1943 N N . ASP A 1 243 ? -20.198 -3.058 27.481 1.00 74.12 243 ASP A N 1
ATOM 1944 C CA . ASP A 1 243 ? -19.551 -2.841 28.778 1.00 74.12 243 ASP A CA 1
ATOM 1945 C C . ASP A 1 243 ? -18.073 -2.425 28.666 1.00 74.12 243 ASP A C 1
ATOM 1947 O O . ASP A 1 243 ? -17.461 -2.031 29.657 1.00 74.12 243 ASP A O 1
ATOM 1951 N N . MET A 1 244 ? -17.498 -2.487 27.463 1.00 67.31 244 MET A N 1
ATOM 1952 C CA . MET A 1 244 ? -16.095 -2.171 27.211 1.00 67.31 244 MET A CA 1
ATOM 1953 C C . MET A 1 244 ? -15.938 -0.702 26.783 1.00 67.31 244 MET A C 1
ATOM 1955 O O . MET A 1 244 ? -16.555 -0.262 25.813 1.00 67.31 244 MET A O 1
ATOM 1959 N N . HIS A 1 245 ? -15.101 0.060 27.495 1.00 67.81 245 HIS A N 1
ATOM 1960 C CA . HIS A 1 245 ? -14.775 1.448 27.148 1.00 67.81 245 HIS A CA 1
ATOM 1961 C C . HIS A 1 245 ? -13.604 1.510 26.160 1.00 67.81 245 HIS A C 1
ATOM 1963 O O . HIS A 1 245 ? -12.515 1.011 26.448 1.00 67.81 245 HIS A O 1
ATOM 1969 N N . PHE A 1 246 ? -13.813 2.172 25.022 1.00 68.00 246 PHE A N 1
ATOM 1970 C CA . PHE A 1 246 ? -12.786 2.384 24.001 1.00 68.00 246 PHE A CA 1
ATOM 1971 C C . PHE A 1 246 ? -12.244 3.809 24.057 1.00 68.00 246 PHE A C 1
ATOM 1973 O O . PHE A 1 246 ? -12.981 4.764 24.290 1.00 68.00 246 PHE A O 1
ATOM 1980 N N . VAL A 1 247 ? -10.938 3.957 23.839 1.00 62.19 247 VAL A N 1
ATOM 1981 C CA . VAL A 1 247 ? -10.233 5.247 23.962 1.00 62.19 247 VAL A CA 1
ATOM 1982 C C . VAL A 1 247 ? -10.607 6.239 22.843 1.00 62.19 247 VAL A C 1
ATOM 1984 O O . VAL A 1 247 ? -10.447 7.449 23.001 1.00 62.19 247 VAL A O 1
ATOM 1987 N N . ASP A 1 248 ? -11.089 5.733 21.712 1.00 60.97 248 ASP A N 1
ATOM 1988 C CA . ASP A 1 248 ? -11.387 6.441 20.460 1.00 60.97 248 ASP A CA 1
ATOM 1989 C C . ASP A 1 248 ? -12.890 6.477 20.106 1.00 60.97 248 ASP A C 1
ATOM 1991 O O . ASP A 1 248 ? -13.264 6.790 18.964 1.00 60.97 248 ASP A O 1
ATOM 1995 N N . GLU A 1 249 ? -13.750 6.155 21.078 1.00 56.59 249 GLU A N 1
ATOM 1996 C CA . GLU A 1 249 ? -15.206 6.239 20.934 1.00 56.59 249 GLU A CA 1
ATOM 1997 C C . GLU A 1 249 ? -15.710 7.679 20.758 1.00 56.59 249 GLU A C 1
ATOM 1999 O O . GLU A 1 249 ? -15.246 8.590 21.480 1.00 56.59 249 GLU A O 1
#

Secondary structure (DSSP, 8-state):
----PPPPP-PPPPTT--PPPPPPP-S-EEEEE-S-HHHHHHHHHHHHHHHHHHHHHHHHH--TT----SHHHHHHHHHHHHHHHHHHHHHHHHHHHHHHHHHHS-TTTSHHHHS--SHHHHHHHHHHHHHHTTS-S-----SS--HHHHHHHHHHHHHHHHHHHHHHHHHTTS-TTSTTGGGGGGTTTTTHHHHHHHHHHHHHHHHHHHHHHHHHHHHHIIIII---HHHHHHHSEEEEETTPPPTT-

Foldseek 3Di:
DDDDDDPDDDDDDDPPPPDDDDDDDDADKDKDQQFDPLRLVLVVLLVVLLVLLLVLVCCQPPVPPDPDPPPVNVVSNVVSVVSNVVSLVSNVVSVVVLVVCLPVPDPQSHPVNQACPDPVLVVQLVVVVCVVVVVDDDDAAALHDRSVRSVVSVVLVVLVVLLSLLVLLLVCVVPCPDPSVVSVVVQVVQVGNVSSSVSNVVSSVVVVVCPVVVVVVQVCCCVPVVSCSVVCSVVRIDMDGPPDDHPSD

pLDDT: mean 80.05, std 13.2, range [39.28, 97.81]